Protein AF-A0A1H3V3F1-F1 (afdb_monomer_lite)

pLDDT: mean 76.87, std 18.42, range [27.59, 97.44]

Sequence (281 aa):
MFVVPLAVHKDWLLYWNYLLWEGMNLLKKNNKLILISLVIIGAVIGGVMFMNRGDFADRNRDTIEENVRNYVERYKLNPDQVEIEHITEPRRYPTGEEEFMVNIKYHGYPYFSYTLTGDPNNLLMLEPKERIIGKIFEELYLEARYEEFKPTIDYLNELGIEDPLRPNGEMKMEYFQTSVGLSSEINDELKEAFKSGDDWEQLKQYIEDNIEKISELDTSISIIGTKEDIDEEQAEEIRDKLMTILPKSNYHVQIGVRDLGTGVGKEGLYDYLMVEQGENR

Organism: NCBI:txid1503961

Foldseek 3Di:
DDDDDPPVVVVVVVVVVVVVVVVVVVCVPDVVVVVVVCVVVVVVVVVVVCPPDCALCNVCVVVLLVQQLVVCVLLVAHSVQKDWPDKAGWDADPVRAIWIKTWIWGQDPPTDIDIFIAGSVNSHTPDDPLPVLQRNLFSLLCVLCLVLCVVVVVVCVVVVWAFPGHDPPSDSDGQKTFRLCVPPVNSVVSVVQCVPVDDPVSSNVVCNVCVVVSQVSAAEMEGATEDEDAAPVNQVVSLVVCLVRHDAHKYFYHTYDADPVPRDGPHHHGDIDGRDDPPPD

Secondary structure (DSSP, 8-state):
-----THHHHHHHHHHHHHHHHHHHHHTT-HHHHHHHHHHHHHHHHHHHHTTS--HHHHHHHHHHHHHHHHHHTTT--GGGEEEEEEPPPEE-TTS-EEEEEEEEE-SSSPEEEEEEE-TTT--B---HHHHHHHHHHHHHHHHTHHHHHHHHHHHHHTT-B-SSS-TTT-SS-SEE--GGGSHHHHHHHHHHTTS---HHHHHHHHHHTHHHHHTT---EEEEEB-S---HHHHHHHHHHHHHHSPSEEEEEEEEEEPTTT--EEEEEEEEEEEPPP---

Structure (mmCIF, N/CA/C/O backbone):
data_AF-A0A1H3V3F1-F1
#
_entry.id   AF-A0A1H3V3F1-F1
#
loop_
_atom_site.group_PDB
_atom_site.id
_atom_site.type_symbol
_atom_site.label_atom_id
_atom_site.label_alt_id
_atom_site.label_comp_id
_atom_site.label_asym_id
_atom_site.label_entity_id
_atom_site.label_seq_id
_atom_site.pdbx_PDB_ins_code
_atom_site.Cartn_x
_atom_site.Cartn_y
_atom_site.Cartn_z
_atom_site.occupancy
_atom_site.B_iso_or_equiv
_atom_site.auth_seq_id
_atom_site.auth_comp_id
_atom_site.auth_asym_id
_atom_site.auth_atom_id
_atom_site.pdbx_PDB_model_num
ATOM 1 N N . MET A 1 1 ? -0.923 1.106 -51.760 1.00 32.41 1 MET A N 1
ATOM 2 C CA . MET A 1 1 ? -2.173 0.391 -51.428 1.00 32.41 1 MET A CA 1
ATOM 3 C C . MET A 1 1 ? -2.026 -1.030 -51.958 1.00 32.41 1 MET A C 1
ATOM 5 O O . MET A 1 1 ? -2.187 -1.242 -53.151 1.00 32.41 1 MET A O 1
ATOM 9 N N . PHE A 1 2 ? -1.571 -1.962 -51.118 1.00 27.59 2 PHE A N 1
ATOM 10 C CA . PHE A 1 2 ? -1.407 -3.366 -51.504 1.00 27.59 2 PHE A CA 1
ATOM 11 C C . PHE A 1 2 ? -2.716 -4.099 -51.215 1.00 27.59 2 PHE A C 1
ATOM 13 O O . PHE A 1 2 ? -3.093 -4.273 -50.061 1.00 27.59 2 PHE A O 1
ATOM 20 N N . VAL A 1 3 ? -3.430 -4.471 -52.276 1.00 34.31 3 VAL A N 1
ATOM 21 C CA . VAL A 1 3 ? -4.619 -5.322 -52.202 1.00 34.31 3 VAL A CA 1
ATOM 22 C C . VAL A 1 3 ? -4.128 -6.764 -52.256 1.00 34.31 3 VAL A C 1
ATOM 24 O O . VAL A 1 3 ? -3.725 -7.244 -53.313 1.00 34.31 3 VAL A O 1
ATOM 27 N N . VAL A 1 4 ? -4.106 -7.444 -51.111 1.00 33.94 4 VAL A N 1
ATOM 28 C CA . VAL A 1 4 ? -3.876 -8.894 -51.067 1.00 33.94 4 VAL A CA 1
ATOM 29 C C . VAL A 1 4 ? -5.171 -9.579 -51.532 1.00 33.94 4 VAL A C 1
ATOM 31 O O . VAL A 1 4 ? -6.248 -9.217 -51.053 1.00 33.94 4 VAL A O 1
ATOM 34 N N . PRO A 1 5 ? -5.128 -10.518 -52.494 1.00 35.75 5 PRO A N 1
ATOM 35 C CA . PRO A 1 5 ? -6.336 -11.060 -53.100 1.00 35.75 5 PRO A CA 1
ATOM 36 C C . PRO A 1 5 ? -7.080 -11.999 -52.139 1.00 35.75 5 PRO A C 1
ATOM 38 O O . PRO A 1 5 ? -6.502 -12.938 -51.593 1.00 35.75 5 PRO A O 1
ATOM 41 N N . LEU A 1 6 ? -8.399 -11.792 -52.016 1.00 38.44 6 LEU A N 1
ATOM 42 C CA . LEU A 1 6 ? -9.369 -12.590 -51.238 1.00 38.44 6 LEU A CA 1
ATOM 43 C C . LEU A 1 6 ? -9.326 -14.115 -51.486 1.00 38.44 6 LEU A C 1
ATOM 45 O O . LEU A 1 6 ? -9.930 -14.873 -50.729 1.00 38.44 6 LEU A O 1
ATOM 49 N N . ALA A 1 7 ? -8.642 -14.579 -52.533 1.00 39.66 7 ALA A N 1
ATOM 50 C CA . ALA A 1 7 ? -8.526 -15.994 -52.870 1.00 39.66 7 ALA A CA 1
ATOM 51 C C . ALA A 1 7 ? -7.676 -16.787 -51.858 1.00 39.66 7 ALA A C 1
ATOM 53 O O . ALA A 1 7 ? -8.017 -17.925 -51.556 1.00 39.66 7 ALA A O 1
ATOM 54 N N . VAL A 1 8 ? -6.648 -16.175 -51.253 1.00 42.56 8 VAL A N 1
ATOM 55 C CA . VAL A 1 8 ? -5.757 -16.861 -50.290 1.00 42.56 8 VAL A CA 1
ATOM 56 C C . VAL A 1 8 ? -6.487 -17.207 -48.979 1.00 42.56 8 VAL A C 1
ATOM 58 O O . VAL A 1 8 ? -6.159 -18.186 -48.313 1.00 42.56 8 VAL A O 1
ATOM 61 N N . HIS A 1 9 ? -7.542 -16.460 -48.630 1.00 44.47 9 HIS A N 1
ATOM 62 C CA . HIS A 1 9 ? -8.315 -16.687 -47.404 1.00 44.47 9 HIS A CA 1
ATOM 63 C C . HIS A 1 9 ? -9.284 -17.877 -47.472 1.00 44.47 9 HIS A C 1
ATOM 65 O O . HIS A 1 9 ? -9.573 -18.477 -46.435 1.00 44.47 9 HIS A O 1
ATOM 71 N N . LYS A 1 10 ? -9.793 -18.239 -48.660 1.00 44.44 10 LYS A N 1
ATOM 72 C CA . LYS A 1 10 ? -10.750 -19.353 -48.796 1.00 44.44 10 LYS A CA 1
ATOM 73 C C . LYS A 1 10 ? -10.079 -20.715 -48.646 1.00 44.44 10 LYS A C 1
ATOM 75 O O . LYS A 1 10 ? -10.621 -21.574 -47.952 1.00 44.44 10 LYS A O 1
ATOM 80 N N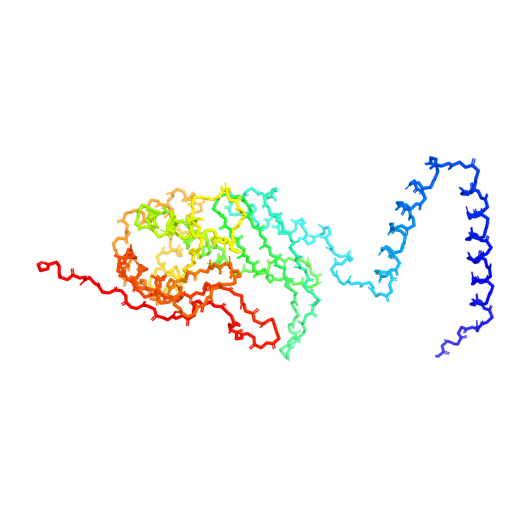 . ASP A 1 11 ? -8.896 -20.882 -49.227 1.00 49.38 11 ASP A N 1
ATOM 81 C CA . ASP A 1 11 ? -8.159 -22.148 -49.162 1.00 49.38 11 ASP A CA 1
ATOM 82 C C . ASP A 1 11 ? -7.610 -22.408 -47.750 1.00 49.38 11 ASP A C 1
ATOM 84 O O . ASP A 1 11 ? -7.602 -23.546 -47.284 1.00 49.38 11 ASP A O 1
ATOM 88 N N . TRP A 1 12 ? -7.269 -21.346 -47.012 1.00 49.56 12 TRP A N 1
ATOM 89 C CA . TRP A 1 12 ? -6.853 -21.428 -45.610 1.00 49.56 12 TRP A CA 1
ATOM 90 C C . TRP A 1 12 ? -7.973 -21.937 -44.691 1.00 49.56 12 TRP A C 1
ATOM 92 O O . TRP A 1 12 ? -7.760 -22.839 -43.884 1.00 49.56 12 TRP A O 1
ATOM 102 N N . LEU A 1 13 ? -9.193 -21.408 -44.830 1.00 48.06 13 LEU A N 1
ATOM 103 C CA . LEU A 1 13 ? -10.346 -21.849 -44.031 1.00 48.06 13 LEU A CA 1
ATOM 104 C C . LEU A 1 13 ? -10.774 -23.287 -44.363 1.00 48.06 13 LEU A C 1
ATOM 106 O O . LEU A 1 13 ? -11.187 -24.030 -43.473 1.00 48.06 13 LEU A O 1
ATOM 110 N N . LEU A 1 14 ? -10.644 -23.701 -45.626 1.00 53.94 14 LEU A N 1
ATOM 111 C CA . LEU A 1 14 ? -10.876 -25.086 -46.045 1.00 53.94 14 LEU A CA 1
ATOM 112 C C . LEU A 1 14 ? -9.831 -26.045 -45.457 1.00 53.94 14 LEU A C 1
ATOM 114 O O . LEU A 1 14 ? -10.199 -27.121 -44.987 1.00 53.94 14 LEU A O 1
ATOM 118 N N . TYR A 1 15 ? -8.562 -25.635 -45.411 1.00 53.47 15 TYR A N 1
ATOM 119 C CA . TYR A 1 15 ? -7.481 -26.411 -44.802 1.00 53.47 15 TYR A CA 1
ATOM 120 C C . TYR A 1 15 ? -7.673 -26.595 -43.287 1.00 53.47 15 TYR A C 1
ATOM 122 O O . TYR A 1 15 ? -7.546 -27.706 -42.772 1.00 53.47 15 TYR A O 1
ATOM 130 N N . TRP A 1 16 ? -8.077 -25.540 -42.573 1.00 49.38 16 TRP A N 1
ATOM 131 C CA . TRP A 1 16 ? -8.374 -25.625 -41.139 1.00 49.38 16 TRP A CA 1
ATOM 132 C C . TRP A 1 16 ? -9.611 -26.472 -40.830 1.00 49.38 16 TRP A C 1
ATOM 134 O O . TRP A 1 16 ? -9.591 -27.253 -39.880 1.00 49.38 16 TRP A O 1
ATOM 144 N N . ASN A 1 17 ? -10.657 -26.392 -41.656 1.00 56.09 17 ASN A N 1
ATOM 145 C CA . ASN A 1 17 ? -11.830 -27.258 -41.508 1.00 56.09 17 ASN A CA 1
ATOM 146 C C . ASN A 1 17 ? -11.502 -28.735 -41.773 1.00 56.09 17 ASN A C 1
ATOM 148 O O . ASN A 1 17 ? -12.031 -29.606 -41.083 1.00 56.09 17 ASN A O 1
ATOM 152 N N . TYR A 1 18 ? -10.608 -29.027 -42.724 1.00 62.09 18 TYR A N 1
ATOM 153 C CA . TYR A 1 18 ? -10.118 -30.385 -42.969 1.00 62.09 18 TYR A CA 1
ATOM 154 C C . TYR A 1 18 ? -9.323 -30.930 -41.772 1.00 62.09 18 TYR A C 1
ATOM 156 O O . TYR A 1 18 ? -9.606 -32.032 -41.302 1.00 62.09 18 TYR A O 1
ATOM 164 N N . LEU A 1 19 ? -8.392 -30.139 -41.225 1.00 54.56 19 LEU A N 1
ATOM 165 C CA . LEU A 1 19 ? -7.602 -30.515 -40.046 1.00 54.56 19 LEU A CA 1
ATOM 166 C C . LEU A 1 19 ? -8.470 -30.724 -38.799 1.00 54.56 19 LEU A C 1
ATOM 168 O O . LEU A 1 19 ? -8.253 -31.677 -38.050 1.00 54.56 19 LEU A O 1
ATOM 172 N N . LEU A 1 20 ? -9.483 -29.878 -38.593 1.00 56.91 20 LEU A N 1
ATOM 173 C CA . LEU A 1 20 ? -10.453 -30.046 -37.508 1.00 56.91 20 LEU A CA 1
ATOM 174 C C . LEU A 1 20 ? -11.275 -31.326 -37.685 1.00 56.91 20 LEU A C 1
ATOM 176 O O . LEU A 1 20 ? -11.492 -32.056 -36.718 1.00 56.91 20 LEU A O 1
ATOM 180 N N . TRP A 1 21 ? -11.691 -31.642 -38.913 1.00 61.69 21 TRP A N 1
ATOM 181 C CA . TRP A 1 21 ? -12.461 -32.851 -39.200 1.00 61.69 21 TRP A CA 1
ATOM 182 C C . TRP A 1 21 ? -11.636 -34.139 -39.037 1.00 61.69 21 TRP A C 1
ATOM 184 O O . TRP A 1 21 ? -12.112 -35.095 -38.416 1.00 61.69 21 TRP A O 1
ATOM 194 N N . GLU A 1 22 ? -10.387 -34.172 -39.514 1.00 56.88 22 GLU A N 1
ATOM 195 C CA . GLU A 1 22 ? -9.472 -35.295 -39.258 1.00 56.88 22 GLU A CA 1
ATOM 196 C C . GLU A 1 22 ? -9.141 -35.435 -37.767 1.00 56.88 22 GLU A C 1
ATOM 198 O O . GLU A 1 22 ? -9.177 -36.549 -37.233 1.00 56.88 22 GLU A O 1
ATOM 203 N N . GLY A 1 23 ? -8.914 -34.316 -37.071 1.00 54.28 23 GLY A N 1
ATOM 204 C CA . GLY A 1 23 ? -8.725 -34.283 -35.622 1.00 54.28 23 GLY A CA 1
ATOM 205 C C . GLY A 1 23 ? -9.915 -34.894 -34.880 1.00 54.28 23 GLY A C 1
ATOM 206 O O . GLY A 1 23 ? -9.738 -35.774 -34.039 1.00 54.28 23 GLY A O 1
ATOM 207 N N . MET A 1 24 ? -11.145 -34.531 -35.253 1.00 54.81 24 MET A N 1
ATOM 208 C CA . MET A 1 24 ? -12.373 -35.093 -34.674 1.00 54.81 24 MET A CA 1
ATOM 209 C C . MET A 1 24 ? -12.561 -36.592 -34.958 1.00 54.81 24 MET A C 1
ATOM 211 O O . MET A 1 24 ? -13.073 -37.321 -34.103 1.00 54.81 24 MET A O 1
ATOM 215 N N . ASN A 1 25 ? -12.131 -37.084 -36.123 1.00 54.66 25 ASN A N 1
ATOM 216 C CA . ASN A 1 25 ? -12.182 -38.514 -36.445 1.00 54.66 25 ASN A CA 1
ATOM 217 C C . ASN A 1 25 ? -11.125 -39.335 -35.689 1.00 54.66 25 ASN A C 1
ATOM 219 O O . ASN A 1 25 ? -11.407 -40.471 -35.298 1.00 54.66 25 ASN A O 1
ATOM 223 N N . LEU A 1 26 ? -9.946 -38.764 -35.425 1.00 53.06 26 LEU A N 1
ATOM 224 C CA . LEU A 1 26 ? -8.925 -39.368 -34.561 1.00 53.06 26 LEU A CA 1
ATOM 225 C C . LEU A 1 26 ? -9.364 -39.383 -33.085 1.00 53.06 26 LEU A C 1
ATOM 227 O O . LEU A 1 26 ? -9.152 -40.379 -32.388 1.00 53.06 26 LEU A O 1
ATOM 231 N N . LEU A 1 27 ? -10.065 -38.335 -32.637 1.00 51.22 27 LEU A N 1
ATOM 232 C CA . LEU A 1 27 ? -10.596 -38.189 -31.274 1.00 51.22 27 LEU A CA 1
ATOM 233 C C . LEU A 1 27 ? -11.652 -39.244 -30.902 1.00 51.22 27 LEU A C 1
ATOM 235 O O . LEU A 1 27 ? -11.755 -39.616 -29.735 1.00 51.22 27 LEU A O 1
ATOM 239 N N . LYS A 1 28 ? -12.390 -39.804 -31.871 1.00 53.94 28 LYS A N 1
ATOM 240 C CA . LYS A 1 28 ? -13.382 -40.868 -31.614 1.00 53.94 28 LYS A CA 1
ATOM 241 C C . LYS A 1 28 ? -12.781 -42.233 -31.257 1.00 53.94 28 LYS A C 1
ATOM 243 O O . LYS A 1 28 ? -13.515 -43.094 -30.780 1.00 53.94 28 LYS A O 1
ATOM 248 N N . LYS A 1 29 ? -11.486 -42.471 -31.504 1.00 55.50 29 LYS A N 1
ATOM 249 C CA . LYS A 1 29 ? -10.871 -43.805 -31.347 1.00 55.50 29 LYS A CA 1
ATOM 250 C C . LYS A 1 29 ? -10.033 -43.996 -30.083 1.00 55.50 29 LYS A C 1
ATOM 252 O O . LYS A 1 29 ? -9.706 -45.139 -29.792 1.00 55.50 29 LYS A O 1
ATOM 257 N N . ASN A 1 30 ? -9.701 -42.946 -29.324 1.00 54.62 30 ASN A N 1
ATOM 258 C CA . ASN A 1 30 ? -8.857 -43.071 -28.128 1.00 54.62 30 ASN A CA 1
ATOM 259 C C . ASN A 1 30 ? -9.136 -41.973 -27.085 1.00 54.62 30 ASN A C 1
ATOM 261 O O . ASN A 1 30 ? -8.670 -40.844 -27.219 1.00 54.62 30 ASN A O 1
ATOM 265 N N . ASN A 1 31 ? -9.797 -42.332 -25.978 1.00 53.59 31 ASN A N 1
ATOM 266 C CA . ASN A 1 31 ? -10.173 -41.392 -24.909 1.00 53.59 31 ASN A CA 1
ATOM 267 C C . ASN A 1 31 ? -8.983 -40.680 -24.228 1.00 53.59 31 ASN A C 1
ATOM 269 O O . ASN A 1 31 ? -9.155 -39.585 -23.703 1.00 53.59 31 ASN A O 1
ATOM 273 N N . LYS A 1 32 ? -7.763 -41.242 -24.264 1.00 49.56 32 LYS A N 1
ATOM 274 C CA . LYS A 1 32 ? -6.553 -40.585 -23.721 1.00 49.56 32 LYS A CA 1
ATOM 275 C C . LYS A 1 32 ? -6.021 -39.435 -24.590 1.00 49.56 32 LYS A C 1
ATOM 277 O O . LYS A 1 32 ? -5.359 -38.549 -24.063 1.00 49.56 32 LYS A O 1
ATOM 282 N N . LEU A 1 33 ? -6.324 -39.417 -25.892 1.00 50.38 33 LEU A N 1
ATOM 283 C CA . LEU A 1 33 ? -5.908 -38.340 -26.803 1.00 50.38 33 LEU A CA 1
ATOM 284 C C . LEU A 1 33 ? -6.799 -37.094 -26.683 1.00 50.38 33 LEU A C 1
ATOM 286 O O . LEU A 1 33 ? -6.353 -36.000 -27.019 1.00 50.38 33 LEU A O 1
ATOM 290 N N . ILE A 1 34 ? -8.018 -37.237 -26.152 1.00 50.56 34 ILE A N 1
ATOM 291 C CA . ILE A 1 34 ? -8.979 -36.138 -25.968 1.00 50.56 34 ILE A CA 1
ATOM 292 C C . ILE A 1 34 ? -8.451 -35.099 -24.970 1.00 50.56 34 ILE A C 1
ATOM 294 O O . ILE A 1 34 ? -8.535 -33.904 -25.240 1.00 50.56 34 ILE A O 1
ATOM 298 N N . LEU A 1 35 ? -7.838 -35.541 -23.866 1.00 47.94 35 LEU A N 1
ATOM 299 C CA . LEU A 1 35 ? -7.305 -34.639 -22.840 1.00 47.94 35 LEU A CA 1
ATOM 300 C C . LEU A 1 35 ? -6.110 -33.824 -23.363 1.00 47.94 35 LEU A C 1
ATOM 302 O O . LEU A 1 35 ? -6.053 -32.615 -23.179 1.00 47.94 35 LEU A O 1
ATOM 306 N N . ILE A 1 36 ? -5.191 -34.474 -24.084 1.00 48.78 36 ILE A N 1
ATOM 307 C CA . ILE A 1 36 ? -4.000 -33.820 -24.651 1.00 48.78 36 ILE A CA 1
ATOM 308 C C . ILE A 1 36 ? -4.398 -32.855 -25.778 1.00 48.78 36 ILE A C 1
ATOM 310 O O . ILE A 1 36 ? -3.860 -31.757 -25.875 1.00 48.78 36 ILE A O 1
ATOM 314 N N . SER A 1 37 ? -5.392 -33.220 -26.592 1.00 48.91 37 SER A N 1
ATOM 315 C CA . SER A 1 37 ? -5.875 -32.364 -27.682 1.00 48.91 37 SER A CA 1
ATOM 316 C C . SER A 1 37 ? -6.641 -31.143 -27.168 1.00 48.91 37 SER A C 1
ATOM 318 O O . SER A 1 37 ? -6.500 -30.074 -27.745 1.00 48.91 37 SER A O 1
ATOM 320 N N . LEU A 1 38 ? -7.404 -31.259 -26.074 1.00 49.03 38 LEU A N 1
ATOM 321 C CA . LEU A 1 38 ? -8.071 -30.116 -25.433 1.00 49.03 38 LEU A CA 1
ATOM 322 C C . LEU A 1 38 ? -7.075 -29.147 -24.787 1.00 49.03 38 LEU A C 1
ATOM 324 O O . LEU A 1 38 ? -7.279 -27.942 -24.874 1.00 49.03 38 LEU A O 1
ATOM 328 N N . VAL A 1 39 ? -5.977 -29.649 -24.213 1.00 51.59 39 VAL A N 1
ATOM 329 C CA . VAL A 1 39 ? -4.889 -28.805 -23.688 1.00 51.59 39 VAL A CA 1
ATOM 330 C C . VAL A 1 39 ? -4.176 -28.063 -24.824 1.00 51.59 39 VAL A C 1
ATOM 332 O O . VAL A 1 39 ? -3.933 -26.865 -24.713 1.00 51.59 39 VAL A O 1
ATOM 335 N N . ILE A 1 40 ? -3.906 -28.730 -25.952 1.00 50.88 40 ILE A N 1
ATOM 336 C CA . ILE A 1 40 ? -3.256 -28.099 -27.113 1.00 50.88 40 ILE A CA 1
ATOM 337 C C . ILE A 1 40 ? -4.203 -27.113 -27.813 1.00 50.88 40 ILE A C 1
ATOM 339 O O . ILE A 1 40 ? -3.789 -26.011 -28.149 1.00 50.88 40 ILE A O 1
ATOM 343 N N . ILE A 1 41 ? -5.481 -27.454 -27.995 1.00 48.47 41 ILE A N 1
ATOM 344 C CA . ILE A 1 41 ? -6.481 -26.545 -28.577 1.00 48.47 41 ILE A CA 1
ATOM 345 C C . ILE A 1 41 ? -6.759 -25.369 -27.630 1.00 48.47 41 ILE A C 1
ATOM 347 O O . ILE A 1 41 ? -6.915 -24.254 -28.107 1.00 48.47 41 ILE A O 1
ATOM 351 N N . GLY A 1 42 ? -6.744 -25.572 -26.309 1.00 45.06 42 GLY A N 1
ATOM 352 C CA . GLY A 1 42 ? -6.810 -24.494 -25.318 1.00 45.06 42 GLY A CA 1
ATOM 353 C C . GLY A 1 42 ? -5.600 -23.557 -25.383 1.00 45.06 42 GLY A C 1
ATOM 354 O O . GLY A 1 42 ? -5.776 -22.344 -25.387 1.00 45.06 42 GLY A O 1
ATOM 355 N N . ALA A 1 43 ? -4.389 -24.099 -25.542 1.00 49.00 43 ALA A N 1
ATOM 356 C CA . ALA A 1 43 ? -3.168 -23.312 -25.729 1.00 49.00 43 ALA A CA 1
ATOM 357 C C . ALA A 1 43 ? -3.138 -22.572 -27.080 1.00 49.00 43 ALA A C 1
ATOM 359 O O . ALA A 1 43 ? -2.638 -21.454 -27.162 1.00 49.00 43 ALA A O 1
ATOM 360 N N . VAL A 1 44 ? -3.710 -23.155 -28.138 1.00 48.38 44 VAL A N 1
ATOM 361 C CA . VAL A 1 44 ? -3.769 -22.538 -29.472 1.00 48.38 44 VAL A CA 1
ATOM 362 C C . VAL A 1 44 ? -4.908 -21.517 -29.574 1.00 48.38 44 VAL A C 1
ATOM 364 O O . VAL A 1 44 ? -4.705 -20.461 -30.152 1.00 48.38 44 VAL A O 1
ATOM 367 N N . ILE A 1 45 ? -6.085 -21.754 -28.988 1.00 44.69 45 ILE A N 1
ATOM 368 C CA . ILE A 1 45 ? -7.181 -20.765 -28.958 1.00 44.69 45 ILE A CA 1
ATOM 369 C C . ILE A 1 45 ? -6.856 -19.628 -27.978 1.00 44.69 45 ILE A C 1
ATOM 371 O O . ILE A 1 45 ? -7.118 -18.469 -28.300 1.00 44.69 45 ILE A O 1
ATOM 375 N N . GLY A 1 46 ? -6.209 -19.936 -26.848 1.00 40.53 46 GLY A N 1
ATOM 376 C CA . GLY A 1 46 ? -5.607 -18.941 -25.961 1.00 40.53 46 GLY A CA 1
ATOM 377 C C . GLY A 1 46 ? -4.524 -18.131 -26.674 1.00 40.53 46 GLY A C 1
ATOM 378 O O . GLY A 1 46 ? -4.574 -16.912 -26.655 1.00 40.53 46 GLY A O 1
ATOM 379 N N . GLY A 1 47 ? -3.613 -18.775 -27.408 1.00 38.16 47 GLY A N 1
ATOM 380 C CA . GLY A 1 47 ? -2.553 -18.086 -28.154 1.00 38.16 47 GLY A CA 1
ATOM 381 C C . GLY A 1 47 ? -3.035 -17.269 -29.361 1.00 38.16 47 GLY A C 1
ATOM 382 O O . GLY A 1 47 ? -2.469 -16.224 -29.662 1.00 38.16 47 GLY A O 1
ATOM 383 N N . VAL A 1 48 ? -4.100 -17.684 -30.055 1.00 40.88 48 VAL A N 1
ATOM 384 C CA . VAL A 1 48 ? -4.544 -17.027 -31.301 1.00 40.88 48 VAL A CA 1
ATOM 385 C C . VAL A 1 48 ? -5.413 -15.783 -31.049 1.00 40.88 48 VAL A C 1
ATOM 387 O O . VAL A 1 48 ? -5.436 -14.900 -31.907 1.00 40.88 48 VAL A O 1
ATOM 390 N N . MET A 1 49 ? -6.048 -15.625 -29.876 1.00 40.59 49 MET A N 1
ATOM 391 C CA . MET A 1 49 ? -6.659 -14.331 -29.510 1.00 40.59 49 MET A CA 1
ATOM 392 C C . MET A 1 49 ? -5.625 -13.254 -29.128 1.00 40.59 49 MET A C 1
ATOM 394 O O . MET A 1 49 ? -5.917 -12.074 -29.303 1.00 40.59 49 MET A O 1
ATOM 398 N N . PHE A 1 50 ? -4.409 -13.636 -28.720 1.00 43.75 50 PHE A N 1
ATOM 399 C CA . PHE A 1 50 ? -3.291 -12.709 -28.465 1.00 43.75 50 PHE A CA 1
ATOM 400 C C . PHE A 1 50 ? -2.464 -12.374 -29.725 1.00 43.75 50 PHE A C 1
ATOM 402 O O . PHE A 1 50 ? -1.706 -11.412 -29.748 1.00 43.75 50 PHE A O 1
ATOM 409 N N . MET A 1 51 ? -2.624 -13.111 -30.828 1.00 39.50 51 MET A N 1
ATOM 410 C CA . MET A 1 51 ? -1.722 -13.011 -31.987 1.00 39.50 51 MET A CA 1
ATOM 411 C C . MET A 1 51 ? -2.061 -11.940 -33.042 1.00 39.50 51 MET A C 1
ATOM 413 O O . MET A 1 51 ? -1.473 -11.973 -34.121 1.00 39.50 51 MET A O 1
ATOM 417 N N . ASN A 1 52 ? -2.959 -10.975 -32.791 1.00 38.09 52 ASN A N 1
ATOM 418 C CA . ASN A 1 52 ? -3.346 -10.005 -33.838 1.00 38.09 52 ASN A CA 1
ATOM 419 C C . ASN A 1 52 ? -3.200 -8.504 -33.535 1.00 38.09 52 ASN A C 1
ATOM 421 O O . ASN A 1 52 ? -3.630 -7.686 -34.351 1.00 38.09 52 ASN A O 1
ATOM 425 N N . ARG A 1 53 ? -2.494 -8.130 -32.462 1.00 43.19 53 ARG A N 1
ATOM 426 C CA . ARG A 1 53 ? -1.749 -6.862 -32.327 1.00 43.19 53 ARG A CA 1
ATOM 427 C C . ARG A 1 53 ? -0.585 -7.152 -31.387 1.00 43.19 53 ARG A C 1
ATOM 429 O O . ARG A 1 53 ? -0.837 -7.500 -30.249 1.00 43.19 53 ARG A O 1
ATOM 436 N N . GLY A 1 54 ? 0.658 -7.098 -31.864 1.00 51.34 54 GLY A N 1
ATOM 437 C CA . GLY A 1 54 ? 1.812 -7.340 -30.997 1.00 51.34 54 GLY A CA 1
ATOM 438 C C . GLY A 1 54 ? 1.918 -6.227 -29.961 1.00 51.34 54 GLY A C 1
ATOM 439 O O . GLY A 1 54 ? 2.462 -5.166 -30.282 1.00 51.34 54 GLY A O 1
ATOM 440 N N . ASP A 1 55 ? 1.377 -6.462 -28.769 1.00 76.56 55 ASP A N 1
ATOM 441 C CA . ASP A 1 55 ? 1.448 -5.550 -27.630 1.00 76.56 55 ASP A CA 1
ATOM 442 C C . ASP A 1 55 ? 2.919 -5.188 -27.385 1.00 76.56 55 ASP A C 1
ATOM 444 O O . ASP A 1 55 ? 3.832 -6.007 -27.562 1.00 76.56 55 ASP A O 1
ATOM 448 N N . PHE A 1 56 ? 3.184 -3.922 -27.075 1.00 83.62 56 PHE A N 1
ATOM 449 C CA . PHE A 1 56 ? 4.496 -3.480 -26.611 1.00 83.62 56 PHE A CA 1
ATOM 450 C C . PHE A 1 56 ? 4.931 -4.312 -25.400 1.00 83.62 56 PHE A C 1
ATOM 452 O O . PHE A 1 56 ? 6.098 -4.701 -25.332 1.00 83.62 56 PHE A O 1
ATOM 459 N N . ALA A 1 57 ? 3.988 -4.641 -24.512 1.00 85.31 57 ALA A N 1
ATOM 460 C CA . ALA A 1 57 ? 4.207 -5.512 -23.364 1.00 85.31 57 ALA A CA 1
ATOM 461 C C . ALA A 1 57 ? 4.757 -6.886 -23.780 1.00 85.31 57 ALA A C 1
ATOM 463 O O . ALA A 1 57 ? 5.851 -7.252 -23.363 1.00 85.31 57 ALA A O 1
ATOM 464 N N . ASP A 1 58 ? 4.066 -7.608 -24.667 1.00 84.25 58 ASP A N 1
ATOM 465 C CA . ASP A 1 58 ? 4.456 -8.965 -25.076 1.00 84.25 58 ASP A CA 1
ATOM 466 C C . ASP A 1 58 ? 5.821 -9.012 -25.771 1.00 84.25 58 ASP A C 1
ATOM 468 O O . ASP A 1 58 ? 6.590 -9.955 -25.595 1.00 84.25 58 ASP A O 1
ATOM 472 N N . ARG A 1 59 ? 6.148 -7.987 -26.567 1.00 86.50 59 ARG A N 1
ATOM 473 C CA . ARG A 1 59 ? 7.416 -7.935 -27.313 1.00 86.50 59 ARG A CA 1
ATOM 474 C C . ARG A 1 59 ? 8.627 -7.619 -26.445 1.00 86.50 59 ARG A C 1
ATOM 476 O O . ARG A 1 59 ? 9.735 -7.981 -26.828 1.00 86.50 59 ARG A O 1
ATOM 483 N N . ASN A 1 60 ? 8.422 -6.918 -25.335 1.00 88.62 60 ASN A N 1
ATOM 484 C CA . ASN A 1 60 ? 9.499 -6.404 -24.491 1.00 88.62 60 ASN A CA 1
ATOM 485 C C . ASN A 1 60 ? 9.508 -7.029 -23.088 1.00 88.62 60 ASN A C 1
ATOM 487 O O . ASN A 1 60 ? 10.328 -6.630 -22.263 1.00 88.62 60 ASN A O 1
ATOM 491 N N . ARG A 1 61 ? 8.616 -7.993 -22.817 1.00 87.94 61 ARG A N 1
ATOM 492 C CA . ARG A 1 61 ? 8.364 -8.550 -21.484 1.00 87.94 61 ARG A CA 1
ATOM 493 C C . ARG A 1 61 ? 9.634 -9.008 -20.779 1.00 87.94 61 ARG A C 1
ATOM 495 O O . ARG A 1 61 ? 9.910 -8.506 -19.698 1.00 87.94 61 ARG A O 1
ATOM 502 N N . ASP A 1 62 ? 10.426 -9.870 -21.411 1.00 88.75 62 ASP A N 1
ATOM 503 C CA . ASP A 1 62 ? 11.639 -10.435 -20.803 1.00 88.75 62 ASP A CA 1
ATOM 504 C C . ASP A 1 62 ? 12.637 -9.340 -20.387 1.00 88.75 62 ASP A C 1
ATOM 506 O O . ASP A 1 62 ? 13.195 -9.365 -19.291 1.00 88.75 62 ASP A O 1
ATOM 510 N N . THR A 1 63 ? 12.831 -8.328 -21.240 1.00 90.44 63 THR A N 1
ATOM 511 C CA . THR A 1 63 ? 13.738 -7.208 -20.951 1.00 90.44 63 THR A CA 1
ATOM 512 C C . THR A 1 63 ? 13.186 -6.290 -19.863 1.00 90.44 63 THR A C 1
ATOM 514 O O . THR A 1 63 ? 13.942 -5.809 -19.020 1.00 90.44 63 THR A O 1
ATOM 517 N N . ILE A 1 64 ? 11.872 -6.049 -19.854 1.00 91.25 64 ILE A N 1
ATOM 518 C CA . ILE A 1 64 ? 11.214 -5.272 -18.799 1.00 91.25 64 ILE A CA 1
ATOM 519 C C . ILE A 1 64 ? 11.321 -6.016 -17.460 1.00 91.25 64 ILE A C 1
ATOM 521 O O . ILE A 1 64 ? 11.686 -5.398 -16.464 1.00 91.25 64 ILE A O 1
ATOM 525 N N . GLU A 1 65 ? 11.086 -7.329 -17.432 1.00 91.94 65 GLU A N 1
ATOM 526 C CA . GLU A 1 65 ? 11.229 -8.174 -16.238 1.00 91.94 65 GLU A CA 1
ATOM 527 C C . GLU A 1 65 ? 12.653 -8.126 -15.668 1.00 91.94 65 GLU A C 1
ATOM 529 O O . GLU A 1 65 ? 12.829 -7.901 -14.468 1.00 91.94 65 GLU A O 1
ATOM 534 N N . GLU A 1 66 ? 13.680 -8.252 -16.513 1.00 90.19 66 GLU A N 1
ATOM 535 C CA . GLU A 1 66 ? 15.079 -8.121 -16.089 1.00 90.19 66 GLU A CA 1
ATOM 536 C C . GLU A 1 66 ? 15.386 -6.717 -15.539 1.00 90.19 66 GLU A C 1
ATOM 538 O O . GLU A 1 66 ? 16.022 -6.575 -14.493 1.00 90.19 66 GLU A O 1
ATOM 543 N N . ASN A 1 67 ? 14.888 -5.660 -16.186 1.00 91.00 67 ASN A N 1
ATOM 544 C CA . ASN A 1 67 ? 15.092 -4.286 -15.724 1.00 91.00 67 ASN A CA 1
ATOM 545 C C . ASN A 1 67 ? 14.368 -3.981 -14.406 1.00 91.00 67 ASN A C 1
ATOM 547 O O . ASN A 1 67 ? 14.912 -3.247 -13.578 1.00 91.00 67 ASN A O 1
ATOM 551 N N . VAL A 1 68 ? 13.185 -4.556 -14.178 1.00 91.94 68 VAL A N 1
ATOM 552 C CA . VAL A 1 68 ? 12.465 -4.466 -12.899 1.00 91.94 68 VAL A CA 1
ATOM 553 C C . VAL A 1 68 ? 13.227 -5.205 -11.800 1.00 91.94 68 VAL A C 1
ATOM 555 O O . VAL A 1 68 ? 13.441 -4.639 -10.729 1.00 91.94 68 VAL A O 1
ATOM 558 N N . ARG A 1 69 ? 13.722 -6.419 -12.068 1.00 91.06 69 ARG A N 1
ATOM 559 C CA . ARG A 1 69 ? 14.571 -7.175 -11.130 1.00 91.06 69 ARG A CA 1
ATOM 560 C C . ARG A 1 69 ? 15.824 -6.387 -10.746 1.00 91.06 69 ARG A C 1
ATOM 562 O O . ARG A 1 69 ? 16.088 -6.194 -9.561 1.00 91.06 69 ARG A O 1
ATOM 569 N N . ASN A 1 70 ? 16.528 -5.838 -11.736 1.00 87.25 70 ASN A N 1
ATOM 570 C CA . ASN A 1 70 ? 17.695 -4.980 -11.522 1.00 87.25 70 ASN A CA 1
ATOM 571 C C . ASN A 1 70 ? 17.349 -3.705 -10.738 1.00 87.25 70 ASN A C 1
ATOM 573 O O . ASN A 1 70 ? 18.167 -3.215 -9.961 1.00 87.25 70 ASN A O 1
ATOM 577 N N . TYR A 1 71 ? 16.163 -3.128 -10.952 1.00 89.06 71 TYR A N 1
ATOM 578 C CA . TYR A 1 71 ? 15.693 -1.976 -10.186 1.00 89.06 71 TYR A CA 1
ATOM 579 C C . TYR A 1 71 ? 15.485 -2.342 -8.711 1.00 89.06 71 TYR A C 1
ATOM 581 O O . TYR A 1 71 ? 16.005 -1.641 -7.849 1.00 89.06 71 TYR A O 1
ATOM 589 N N . VAL A 1 72 ? 14.800 -3.454 -8.425 1.00 88.62 72 VAL A N 1
ATOM 590 C CA . VAL A 1 72 ? 14.540 -3.962 -7.065 1.00 88.62 72 VAL A CA 1
ATOM 591 C C . VAL A 1 72 ? 15.847 -4.298 -6.333 1.00 88.62 72 VAL A C 1
ATOM 593 O O . VAL A 1 72 ? 16.049 -3.868 -5.196 1.00 88.62 72 VAL A O 1
ATOM 596 N N . GLU A 1 73 ? 16.785 -4.976 -6.998 1.00 86.94 73 GLU A N 1
ATOM 597 C CA . GLU A 1 73 ? 18.071 -5.382 -6.410 1.00 86.94 73 GLU A CA 1
ATOM 598 C C . GLU A 1 73 ? 18.934 -4.187 -5.956 1.00 86.94 73 GLU A C 1
ATOM 600 O O . GLU A 1 73 ? 19.644 -4.269 -4.948 1.00 86.94 73 GLU A O 1
ATOM 605 N N . ARG A 1 74 ? 18.842 -3.029 -6.633 1.00 84.56 74 ARG A N 1
ATOM 606 C CA . ARG A 1 74 ? 19.545 -1.794 -6.213 1.00 84.56 74 ARG A CA 1
ATOM 607 C C . ARG A 1 74 ? 19.169 -1.353 -4.801 1.00 84.56 74 ARG A C 1
ATOM 609 O O . ARG A 1 74 ? 19.974 -0.694 -4.145 1.00 84.56 74 ARG A O 1
ATOM 616 N N . TYR A 1 75 ? 17.984 -1.739 -4.341 1.00 80.00 75 TYR A N 1
ATOM 617 C CA . TYR A 1 75 ? 17.486 -1.474 -3.000 1.00 80.00 75 TYR A CA 1
ATOM 618 C C . TYR A 1 75 ? 17.722 -2.648 -2.042 1.00 80.00 75 TYR A C 1
ATOM 620 O O . TYR A 1 75 ? 17.128 -2.692 -0.982 1.00 80.00 75 TYR A O 1
ATOM 628 N N . LYS A 1 76 ? 18.594 -3.614 -2.363 1.00 82.56 76 LYS A N 1
ATOM 629 C CA . LYS A 1 76 ? 18.886 -4.776 -1.493 1.00 82.56 76 LYS A CA 1
ATOM 630 C C . LYS A 1 76 ? 17.666 -5.658 -1.196 1.00 82.56 76 LYS A C 1
ATOM 632 O O . LYS A 1 76 ? 17.674 -6.420 -0.236 1.00 82.56 76 LYS A O 1
ATOM 637 N N . LEU A 1 77 ? 16.629 -5.552 -2.018 1.00 84.94 77 LEU A N 1
ATOM 638 C CA . LEU A 1 77 ? 15.467 -6.428 -1.994 1.00 84.94 77 LEU A CA 1
ATOM 639 C C . LEU A 1 77 ? 15.733 -7.658 -2.866 1.00 84.94 77 LEU A C 1
ATOM 641 O O . LEU A 1 77 ? 16.531 -7.593 -3.803 1.00 84.94 77 LEU A O 1
ATOM 645 N N . ASN A 1 78 ? 15.069 -8.775 -2.571 1.00 87.75 78 ASN A N 1
ATOM 646 C CA . ASN A 1 78 ? 15.250 -10.009 -3.326 1.00 87.75 78 ASN A CA 1
ATOM 647 C C . ASN A 1 78 ? 14.509 -9.928 -4.677 1.00 87.75 78 ASN A C 1
ATOM 649 O O . ASN A 1 78 ? 13.278 -9.984 -4.693 1.00 87.75 78 ASN A O 1
ATOM 653 N N . PRO A 1 79 ? 15.207 -9.862 -5.825 1.00 89.75 79 PRO A N 1
ATOM 654 C CA . PRO A 1 79 ? 14.559 -9.713 -7.126 1.00 89.75 79 PRO A CA 1
ATOM 655 C C . PRO A 1 79 ? 13.675 -10.905 -7.520 1.00 89.75 79 PRO A C 1
ATOM 657 O O . PRO A 1 79 ? 12.855 -10.766 -8.419 1.00 89.75 79 PRO A O 1
ATOM 660 N N . ASP A 1 80 ? 13.793 -12.067 -6.873 1.00 90.62 80 ASP A N 1
ATOM 661 C CA . ASP A 1 80 ? 12.914 -13.212 -7.143 1.00 90.62 80 ASP A CA 1
ATOM 662 C C . ASP A 1 80 ? 11.517 -13.070 -6.523 1.00 90.62 80 ASP A C 1
ATOM 664 O O . ASP A 1 80 ? 10.624 -13.850 -6.848 1.00 90.62 80 ASP A O 1
ATOM 668 N N . GLN A 1 81 ? 11.314 -12.081 -5.649 1.00 90.62 81 GLN A N 1
ATOM 669 C CA . GLN A 1 81 ? 10.035 -11.832 -4.979 1.00 90.62 81 GLN A CA 1
ATOM 670 C C . GLN A 1 81 ? 9.207 -10.727 -5.645 1.00 90.62 81 GLN A C 1
ATOM 672 O O . GLN A 1 81 ? 8.167 -10.348 -5.111 1.00 90.62 81 GLN A O 1
ATOM 677 N N . VAL A 1 82 ? 9.647 -10.202 -6.795 1.00 91.94 82 VAL A N 1
ATOM 678 C CA . VAL A 1 82 ? 8.872 -9.230 -7.574 1.00 91.94 82 VAL A CA 1
ATOM 679 C C . VAL A 1 82 ? 8.028 -9.928 -8.640 1.00 91.94 82 VAL A C 1
ATOM 681 O O . VAL A 1 82 ? 8.521 -10.736 -9.426 1.00 91.94 82 VAL A O 1
ATOM 684 N N . GLU A 1 83 ? 6.752 -9.574 -8.687 1.00 90.94 83 GLU A N 1
ATOM 685 C CA . GLU A 1 83 ? 5.787 -9.964 -9.707 1.00 90.94 83 GLU A CA 1
ATOM 686 C C . GLU A 1 83 ? 5.376 -8.730 -10.518 1.00 90.94 83 GLU A C 1
ATOM 688 O O . GLU A 1 83 ? 5.110 -7.669 -9.953 1.00 90.94 83 GLU A O 1
ATOM 693 N N . ILE A 1 84 ? 5.305 -8.868 -11.845 1.00 88.81 84 ILE A N 1
ATOM 694 C CA . ILE A 1 84 ? 4.727 -7.851 -12.730 1.00 88.81 84 ILE A CA 1
ATOM 695 C C . ILE A 1 84 ? 3.275 -8.225 -13.020 1.00 88.81 84 ILE A C 1
ATOM 697 O O . ILE A 1 84 ? 3.014 -9.198 -13.729 1.00 88.81 84 ILE A O 1
ATOM 701 N N . GLU A 1 85 ? 2.338 -7.418 -12.529 1.00 87.69 85 GLU A N 1
ATOM 702 C CA . GLU A 1 85 ? 0.906 -7.625 -12.765 1.00 87.69 85 GLU A CA 1
ATOM 703 C C . GLU A 1 85 ? 0.482 -7.127 -14.146 1.00 87.69 85 GLU A C 1
ATOM 705 O O . GLU A 1 85 ? -0.302 -7.765 -14.849 1.00 87.69 85 GLU A O 1
ATOM 710 N N . HIS A 1 86 ? 0.986 -5.956 -14.538 1.00 88.06 86 HIS A N 1
ATOM 711 C CA . HIS A 1 86 ? 0.575 -5.299 -15.769 1.00 88.06 86 HIS A CA 1
ATOM 712 C C . HIS A 1 86 ? 1.670 -4.387 -16.319 1.00 88.06 86 HIS A C 1
ATOM 714 O O . HIS A 1 86 ? 2.340 -3.682 -15.567 1.00 88.06 86 HIS A O 1
ATOM 720 N N . ILE A 1 87 ? 1.807 -4.370 -17.645 1.00 89.44 87 ILE A N 1
ATOM 721 C CA . ILE A 1 87 ? 2.664 -3.448 -18.392 1.00 89.44 87 ILE A CA 1
ATOM 722 C C . ILE A 1 87 ? 1.743 -2.658 -19.317 1.00 89.44 87 ILE A C 1
ATOM 724 O O . ILE A 1 87 ? 1.014 -3.256 -20.109 1.00 89.44 87 ILE A O 1
ATOM 728 N N . THR A 1 88 ? 1.758 -1.332 -19.218 1.00 88.75 88 THR A N 1
ATOM 729 C CA . THR A 1 88 ? 0.938 -0.489 -20.089 1.00 88.75 88 THR A CA 1
ATOM 730 C C . THR A 1 88 ? 1.625 -0.251 -21.427 1.00 88.75 88 THR A C 1
ATOM 732 O O . THR A 1 88 ? 2.851 -0.276 -21.543 1.00 88.75 88 THR A O 1
ATOM 735 N N . GLU A 1 89 ? 0.831 0.081 -22.441 1.00 88.88 89 GLU A N 1
ATOM 736 C CA . GLU A 1 89 ? 1.367 0.636 -23.680 1.00 88.88 89 GLU A CA 1
ATOM 737 C C . GLU A 1 89 ? 2.041 2.000 -23.424 1.00 88.88 89 GLU A C 1
ATOM 739 O O . GLU A 1 89 ? 1.609 2.741 -22.528 1.00 88.88 89 GLU A O 1
ATOM 744 N N . PRO A 1 90 ? 3.067 2.367 -24.215 1.00 91.88 90 PRO A N 1
ATOM 745 C CA . PRO A 1 90 ? 3.697 3.672 -24.123 1.00 91.88 90 PRO A CA 1
ATOM 746 C C . PRO A 1 90 ? 2.703 4.803 -24.379 1.00 91.88 90 PRO A C 1
ATOM 748 O O . PRO A 1 90 ? 1.945 4.804 -25.355 1.00 91.88 90 PRO A O 1
ATOM 751 N N . ARG A 1 91 ? 2.741 5.814 -23.517 1.00 90.44 91 ARG A N 1
ATOM 752 C CA . ARG A 1 91 ? 1.948 7.029 -23.622 1.00 90.44 91 ARG A CA 1
ATOM 753 C C . ARG A 1 91 ? 2.854 8.199 -23.961 1.00 90.44 91 ARG A C 1
ATOM 755 O O . ARG A 1 91 ? 3.810 8.485 -23.251 1.00 90.44 91 ARG A O 1
ATOM 762 N N . ARG A 1 92 ? 2.490 8.924 -25.017 1.00 90.38 92 ARG A N 1
ATOM 763 C CA . ARG A 1 92 ? 3.150 10.172 -25.401 1.00 90.38 92 ARG A CA 1
ATOM 764 C C . ARG A 1 92 ? 2.483 11.381 -24.763 1.00 90.38 92 ARG A C 1
ATOM 766 O O . ARG A 1 92 ? 1.281 11.600 -24.942 1.00 90.38 92 ARG A O 1
ATOM 773 N N . TYR A 1 93 ? 3.275 12.198 -24.084 1.00 87.31 93 TYR A N 1
ATOM 774 C CA . TYR A 1 93 ? 2.850 13.475 -23.531 1.00 87.31 93 TYR A CA 1
ATOM 775 C C . TYR A 1 93 ? 2.891 14.601 -24.570 1.00 87.31 93 TYR A C 1
ATOM 777 O O . TYR A 1 93 ? 3.652 14.539 -25.540 1.00 87.31 93 TYR A O 1
ATOM 785 N N . PRO A 1 94 ? 2.125 15.690 -24.359 1.00 86.06 94 PRO A N 1
ATOM 786 C CA . PRO A 1 94 ? 2.210 16.891 -25.192 1.00 86.06 94 PRO A CA 1
ATOM 787 C C . PRO A 1 94 ? 3.613 17.521 -25.241 1.00 86.06 94 PRO A C 1
ATOM 789 O O . PRO A 1 94 ? 3.935 18.198 -26.213 1.00 86.06 94 PRO A O 1
ATOM 792 N N . THR A 1 95 ? 4.444 17.284 -24.219 1.00 86.50 95 THR A N 1
ATOM 793 C CA . THR A 1 95 ? 5.857 17.702 -24.148 1.00 86.50 95 THR A CA 1
ATOM 794 C C . THR A 1 95 ? 6.755 16.939 -25.126 1.00 86.50 95 THR A C 1
ATOM 796 O O . THR A 1 95 ? 7.862 17.385 -25.417 1.00 86.50 95 THR A O 1
ATOM 799 N N . GLY A 1 96 ? 6.272 15.823 -25.681 1.00 85.25 96 GLY A N 1
ATOM 800 C CA . GLY A 1 96 ? 7.022 14.938 -26.567 1.00 85.25 96 GLY A CA 1
ATOM 801 C C . GLY A 1 96 ? 7.718 13.782 -25.851 1.00 85.25 96 GLY A C 1
ATOM 802 O O . GLY A 1 96 ? 8.217 12.898 -26.540 1.00 85.25 96 GLY A O 1
ATOM 803 N N . GLU A 1 97 ? 7.717 13.770 -24.517 1.00 87.12 97 GLU A N 1
ATOM 804 C CA . GLU A 1 97 ? 8.181 12.644 -23.703 1.00 87.12 97 GLU A CA 1
ATOM 805 C C . GLU A 1 97 ? 7.238 11.447 -23.872 1.00 87.12 97 GLU A C 1
ATOM 807 O O . GLU A 1 97 ? 6.024 11.612 -24.026 1.00 87.12 97 GLU A O 1
ATOM 812 N N . GLU A 1 98 ? 7.800 10.243 -23.862 1.00 90.62 98 GLU A N 1
ATOM 813 C CA . GLU A 1 98 ? 7.050 8.991 -23.907 1.00 90.62 98 GLU A CA 1
ATOM 814 C C . GLU A 1 98 ? 7.449 8.142 -22.704 1.00 90.62 98 GLU A C 1
ATOM 816 O O . GLU A 1 98 ? 8.633 8.031 -22.394 1.00 90.62 98 GLU A O 1
ATOM 821 N N . GLU A 1 99 ? 6.468 7.542 -22.038 1.00 93.06 99 GLU A N 1
ATOM 822 C CA . GLU A 1 99 ? 6.700 6.633 -20.915 1.00 93.06 99 GLU A CA 1
ATOM 823 C C . GLU A 1 99 ? 5.748 5.442 -20.982 1.00 93.06 99 GLU A C 1
ATOM 825 O O . GLU A 1 99 ? 4.655 5.540 -21.540 1.00 93.06 99 GLU A O 1
ATOM 830 N N . PHE A 1 100 ? 6.143 4.323 -20.391 1.00 92.81 100 PHE A N 1
ATOM 831 C CA . PHE A 1 100 ? 5.242 3.215 -20.087 1.00 92.81 100 PHE A CA 1
ATOM 832 C C . PHE A 1 100 ? 5.238 2.957 -18.581 1.00 92.81 100 PHE A C 1
ATOM 834 O O . PHE A 1 100 ? 6.157 3.364 -17.871 1.00 92.81 100 PHE A O 1
ATOM 841 N N . MET A 1 101 ? 4.197 2.293 -18.090 1.00 93.38 101 MET A N 1
ATOM 842 C CA . MET A 1 101 ? 4.045 1.971 -16.676 1.00 93.38 101 MET A CA 1
ATOM 843 C C . MET A 1 101 ? 4.110 0.463 -16.462 1.00 93.38 101 MET A C 1
ATOM 845 O O . MET A 1 101 ? 3.604 -0.314 -17.273 1.00 93.38 101 MET A O 1
ATOM 849 N N . VAL A 1 102 ? 4.712 0.057 -15.349 1.00 92.50 102 VAL A N 1
ATOM 850 C CA . VAL A 1 102 ? 4.788 -1.334 -14.905 1.00 92.50 102 VAL A CA 1
ATOM 851 C C . VAL A 1 102 ? 4.236 -1.418 -13.492 1.00 92.50 102 VAL A C 1
ATOM 853 O O . VAL A 1 102 ? 4.829 -0.878 -12.561 1.00 92.50 102 VAL A O 1
ATOM 856 N N . ASN A 1 103 ? 3.103 -2.092 -13.324 1.00 91.06 103 ASN A N 1
ATOM 857 C CA . ASN A 1 103 ? 2.544 -2.378 -12.008 1.00 91.06 103 ASN A CA 1
ATOM 858 C C . ASN A 1 103 ? 3.234 -3.613 -11.442 1.00 91.06 103 ASN A C 1
ATOM 860 O O . ASN A 1 103 ? 3.190 -4.684 -12.054 1.00 91.06 103 ASN A O 1
ATOM 864 N N . ILE A 1 104 ? 3.870 -3.446 -10.288 1.00 92.06 104 ILE A N 1
ATOM 865 C CA . ILE A 1 104 ? 4.597 -4.498 -9.593 1.00 92.06 104 ILE A CA 1
ATOM 866 C C . ILE A 1 104 ? 3.976 -4.793 -8.230 1.00 92.06 104 ILE A C 1
ATOM 868 O O . ILE A 1 104 ? 3.439 -3.905 -7.560 1.00 92.06 104 ILE A O 1
ATOM 872 N N . LYS A 1 105 ? 4.123 -6.042 -7.801 1.00 90.81 105 LYS A N 1
ATOM 873 C CA . LYS A 1 105 ? 3.950 -6.484 -6.418 1.00 90.81 105 LYS A CA 1
ATOM 874 C C . LYS A 1 105 ? 5.249 -7.103 -5.939 1.00 90.81 105 LYS A C 1
ATOM 876 O O . LYS A 1 105 ? 5.832 -7.930 -6.632 1.00 90.81 105 LYS A O 1
ATOM 881 N N . TYR A 1 106 ? 5.718 -6.690 -4.774 1.00 91.38 106 TYR A N 1
ATOM 882 C CA . TYR A 1 106 ? 6.855 -7.297 -4.106 1.00 91.38 106 TYR A CA 1
ATOM 883 C C . TYR A 1 106 ? 6.348 -8.103 -2.914 1.00 91.38 106 TYR A C 1
ATOM 885 O O . TYR A 1 106 ? 5.853 -7.537 -1.944 1.00 91.38 106 TYR A O 1
ATOM 893 N N . HIS A 1 107 ? 6.476 -9.425 -3.006 1.00 88.88 107 HIS A N 1
ATOM 894 C CA . HIS A 1 107 ? 5.993 -10.399 -2.017 1.00 88.88 107 HIS A CA 1
ATOM 895 C C . HIS A 1 107 ? 7.006 -10.688 -0.902 1.00 88.88 107 HIS A C 1
ATOM 897 O O . HIS A 1 107 ? 6.780 -11.542 -0.050 1.00 88.88 107 HIS A O 1
ATOM 903 N N . GLY A 1 108 ? 8.166 -10.031 -0.934 1.00 86.38 108 GLY A N 1
ATOM 904 C CA . GLY A 1 108 ? 9.163 -10.134 0.124 1.00 86.38 108 GLY A CA 1
ATOM 905 C C . GLY A 1 108 ? 8.863 -9.218 1.300 1.00 86.38 108 GLY A C 1
ATOM 906 O O . GLY A 1 108 ? 7.852 -8.527 1.331 1.00 86.38 108 GLY A O 1
ATOM 907 N N . TYR A 1 109 ? 9.788 -9.188 2.256 1.00 85.12 109 TYR A N 1
ATOM 908 C CA . TYR A 1 109 ? 9.737 -8.245 3.367 1.00 85.12 109 TYR A CA 1
ATOM 909 C C . TYR A 1 109 ? 10.539 -6.972 3.041 1.00 85.12 109 TYR A C 1
ATOM 911 O O . TYR A 1 109 ? 11.709 -7.100 2.654 1.00 85.12 109 TYR A O 1
ATOM 919 N N . PRO A 1 110 ? 9.968 -5.767 3.221 1.00 86.38 110 PRO A N 1
ATOM 920 C CA . PRO A 1 110 ? 8.547 -5.496 3.478 1.00 86.38 110 PRO A CA 1
ATOM 921 C C . PRO A 1 110 ? 7.699 -5.644 2.206 1.00 86.38 110 PRO A C 1
ATOM 923 O O . PRO A 1 110 ? 8.205 -5.397 1.110 1.00 86.38 110 PRO A O 1
ATOM 926 N N . TYR A 1 111 ? 6.419 -6.005 2.345 1.00 88.44 111 TYR A N 1
ATOM 927 C CA . TYR A 1 111 ? 5.505 -6.112 1.204 1.00 88.44 111 TYR A CA 1
ATOM 928 C C . TYR A 1 111 ? 5.144 -4.733 0.653 1.00 88.44 111 TYR A C 1
ATOM 930 O O . TYR A 1 111 ? 4.882 -3.798 1.406 1.00 88.44 111 TYR A O 1
ATOM 938 N N . PHE A 1 112 ? 5.060 -4.604 -0.672 1.00 88.50 112 PHE A N 1
ATOM 939 C CA . PHE A 1 112 ? 4.466 -3.422 -1.294 1.00 88.50 112 PHE A CA 1
ATOM 940 C C . PHE A 1 112 ? 3.968 -3.705 -2.711 1.00 88.50 112 PHE A C 1
ATOM 942 O O . PHE A 1 112 ? 4.497 -4.548 -3.434 1.00 88.50 112 PHE A O 1
ATOM 949 N N . SER A 1 113 ? 2.984 -2.920 -3.146 1.00 88.69 113 SER A N 1
ATOM 950 C CA . SER A 1 113 ? 2.600 -2.801 -4.552 1.00 88.69 113 SER A CA 1
ATOM 951 C C . SER A 1 113 ? 2.880 -1.387 -5.038 1.00 88.69 113 SER A C 1
ATOM 953 O O . SER A 1 113 ? 2.698 -0.411 -4.299 1.00 88.69 113 SER A O 1
ATOM 955 N N . TYR A 1 114 ? 3.380 -1.266 -6.265 1.00 88.31 114 TYR A N 1
ATOM 956 C CA . TYR A 1 114 ? 3.825 0.015 -6.788 1.00 88.31 114 TYR A CA 1
ATOM 957 C C . TYR A 1 114 ? 3.825 0.065 -8.318 1.00 88.31 114 TYR A C 1
ATOM 959 O O . TYR A 1 114 ? 3.960 -0.958 -8.982 1.00 88.31 114 TYR A O 1
ATOM 967 N N . THR A 1 115 ? 3.707 1.266 -8.883 1.00 91.56 115 THR A N 1
ATOM 968 C CA . THR A 1 115 ? 3.809 1.492 -10.329 1.00 91.56 115 THR A CA 1
ATOM 969 C C . THR A 1 115 ? 5.148 2.141 -10.647 1.00 91.56 115 THR A C 1
ATOM 971 O O . THR A 1 115 ? 5.437 3.238 -10.171 1.00 91.56 115 THR A O 1
ATOM 974 N N . LEU A 1 116 ? 5.948 1.471 -11.471 1.00 92.25 116 LEU A N 1
ATOM 975 C CA . LEU A 1 116 ? 7.204 1.984 -12.002 1.00 92.25 116 LEU A CA 1
ATOM 976 C C . LEU A 1 116 ? 6.974 2.661 -13.350 1.00 92.25 116 LEU A C 1
ATOM 978 O O . LEU A 1 116 ? 6.259 2.135 -14.203 1.00 92.25 116 LEU A O 1
ATOM 982 N N . THR A 1 117 ? 7.634 3.790 -13.560 1.00 93.19 117 THR A N 1
ATOM 983 C CA . THR A 1 117 ? 7.670 4.504 -14.836 1.00 93.19 117 THR A CA 1
ATOM 984 C C . THR A 1 117 ? 8.922 4.107 -15.610 1.00 93.19 117 THR A C 1
ATOM 986 O O . THR A 1 117 ? 10.021 4.106 -15.051 1.00 93.19 117 THR A O 1
ATOM 989 N N . GLY A 1 118 ? 8.784 3.784 -16.896 1.00 91.62 118 GLY A N 1
ATOM 990 C CA . GLY A 1 118 ? 9.889 3.385 -17.767 1.00 91.62 118 GLY A CA 1
ATOM 991 C C . GLY A 1 118 ? 9.948 4.149 -19.090 1.00 91.62 118 GLY A C 1
ATOM 992 O O . GLY A 1 118 ? 8.936 4.639 -19.587 1.00 91.62 118 GLY A O 1
ATOM 993 N N . ASP A 1 119 ? 11.142 4.222 -19.682 1.00 90.88 119 ASP A N 1
ATOM 994 C CA . ASP A 1 119 ? 11.371 4.817 -21.008 1.00 90.88 119 ASP A CA 1
ATOM 995 C C . ASP A 1 119 ? 11.175 3.764 -22.113 1.00 90.88 119 ASP A C 1
ATOM 997 O O . ASP A 1 119 ? 11.912 2.775 -22.152 1.00 90.88 119 ASP A O 1
ATOM 1001 N N . PRO A 1 120 ? 10.231 3.943 -23.051 1.00 91.06 120 PRO A N 1
ATOM 1002 C CA . PRO A 1 120 ? 9.931 2.945 -24.072 1.00 91.06 120 PRO A CA 1
ATOM 1003 C C . PRO A 1 120 ? 11.065 2.721 -25.085 1.00 91.06 120 PRO A C 1
ATOM 1005 O O . PRO A 1 120 ? 11.037 1.722 -25.803 1.00 91.06 120 PRO A O 1
ATOM 1008 N N . ASN A 1 121 ? 12.065 3.607 -25.160 1.00 87.31 121 ASN A N 1
ATOM 1009 C CA . ASN A 1 121 ? 13.181 3.481 -26.102 1.00 87.31 121 ASN A CA 1
ATOM 1010 C C . ASN A 1 121 ? 14.296 2.559 -25.597 1.00 87.31 121 ASN A C 1
ATOM 1012 O O . ASN A 1 121 ? 14.971 1.918 -26.401 1.00 87.31 121 ASN A O 1
ATOM 1016 N N . ASN A 1 122 ? 14.528 2.529 -24.283 1.00 88.75 122 ASN A N 1
ATOM 1017 C CA . ASN A 1 122 ? 15.601 1.743 -23.659 1.00 88.75 122 ASN A CA 1
ATOM 1018 C C . ASN A 1 122 ? 15.095 0.753 -22.597 1.00 88.75 122 ASN A C 1
ATOM 1020 O O . ASN A 1 122 ? 15.883 -0.042 -22.088 1.00 88.75 122 ASN A O 1
ATOM 1024 N N . LEU A 1 123 ? 13.793 0.780 -22.297 1.00 89.44 123 LEU A N 1
ATOM 1025 C CA . LEU A 1 123 ? 13.083 -0.081 -21.352 1.00 89.44 123 LEU A CA 1
ATOM 1026 C C . LEU A 1 123 ? 13.562 0.043 -19.897 1.00 89.44 123 LEU A C 1
ATOM 1028 O O . LEU A 1 123 ? 13.229 -0.804 -19.066 1.00 89.44 123 LEU A O 1
ATOM 1032 N N . LEU A 1 124 ? 14.346 1.076 -19.575 1.00 88.81 124 LEU A N 1
ATOM 1033 C CA . LEU A 1 124 ? 14.859 1.317 -18.232 1.00 88.81 124 LEU A CA 1
ATOM 1034 C C . LEU A 1 124 ? 13.794 1.974 -17.358 1.00 88.81 124 LEU A C 1
ATOM 1036 O O . LEU A 1 124 ? 13.042 2.834 -17.812 1.00 88.81 124 LEU A O 1
ATOM 1040 N N . MET A 1 125 ? 13.784 1.600 -16.079 1.00 90.12 125 MET A N 1
ATOM 1041 C CA . MET A 1 125 ? 12.942 2.232 -15.065 1.00 90.12 125 MET A CA 1
ATOM 1042 C C . MET A 1 125 ? 13.532 3.598 -14.686 1.00 90.12 125 MET A C 1
ATOM 1044 O O . MET A 1 125 ? 14.687 3.682 -14.258 1.00 90.12 125 MET A O 1
ATOM 1048 N N . LEU A 1 126 ? 12.738 4.656 -14.848 1.00 82.69 126 LEU A N 1
ATOM 1049 C CA . LEU A 1 126 ? 13.081 6.060 -14.579 1.00 82.69 126 LEU A CA 1
ATOM 1050 C C . LEU A 1 126 ? 12.583 6.553 -13.215 1.00 82.69 126 LEU A C 1
ATOM 1052 O O . LEU A 1 126 ? 12.631 7.743 -12.908 1.00 82.69 126 LEU A O 1
ATOM 1056 N N . GLU A 1 127 ? 12.074 5.639 -12.406 1.00 79.00 127 GLU A N 1
ATOM 1057 C CA . GLU A 1 127 ? 11.344 5.975 -11.202 1.00 79.00 127 GLU A CA 1
ATOM 1058 C C . GLU A 1 127 ? 12.236 6.646 -10.138 1.00 79.00 127 GLU A C 1
ATOM 1060 O O . GLU A 1 127 ? 13.294 6.094 -9.801 1.00 79.00 127 GLU A O 1
ATOM 1065 N N . PRO A 1 128 ? 11.821 7.799 -9.569 1.00 76.56 128 PRO A N 1
ATOM 10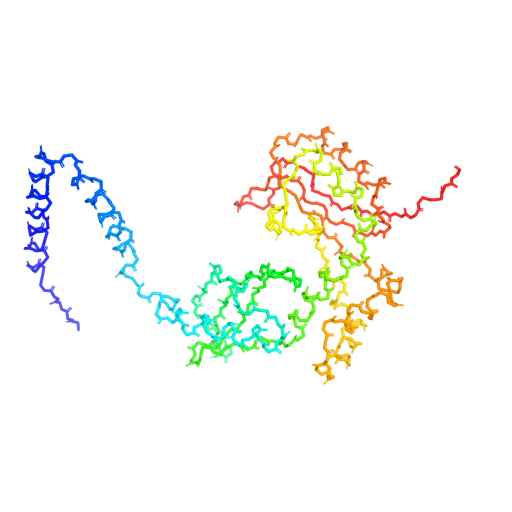66 C CA . PRO A 1 128 ? 12.570 8.468 -8.511 1.00 76.56 128 PRO A CA 1
ATOM 1067 C C . PRO A 1 128 ? 12.795 7.549 -7.308 1.00 76.56 128 PRO A C 1
ATOM 1069 O O . PRO A 1 128 ? 11.873 6.874 -6.837 1.00 76.56 128 PRO A O 1
ATOM 1072 N N . LYS A 1 129 ? 14.027 7.553 -6.787 1.00 75.69 129 LYS A N 1
ATOM 1073 C CA . LYS A 1 129 ? 14.462 6.716 -5.656 1.00 75.69 129 LYS A CA 1
ATOM 1074 C C . LYS A 1 129 ? 13.575 6.905 -4.423 1.00 75.69 129 LYS A C 1
ATOM 1076 O O . LYS A 1 129 ? 13.319 5.964 -3.679 1.00 75.69 129 LYS A O 1
ATOM 1081 N N . GLU A 1 130 ? 13.077 8.115 -4.231 1.00 75.31 130 GLU A N 1
ATOM 1082 C CA . GLU A 1 130 ? 12.291 8.526 -3.076 1.00 75.31 130 GLU A CA 1
ATOM 1083 C C . GLU A 1 130 ? 10.961 7.771 -2.976 1.00 75.31 130 GLU A C 1
ATOM 1085 O O . GLU A 1 130 ? 10.471 7.541 -1.874 1.00 75.31 130 GLU A O 1
ATOM 1090 N N . ARG A 1 131 ? 10.370 7.354 -4.103 1.00 80.19 131 ARG A N 1
ATOM 1091 C CA . ARG A 1 131 ? 9.017 6.782 -4.083 1.00 80.19 131 ARG A CA 1
ATOM 1092 C C . ARG A 1 131 ? 8.993 5.338 -3.592 1.00 80.19 131 ARG A C 1
ATOM 1094 O O . ARG A 1 131 ? 8.138 5.007 -2.776 1.00 80.19 131 ARG A O 1
ATOM 1101 N N . ILE A 1 132 ? 9.950 4.505 -4.007 1.00 82.81 132 ILE A N 1
ATOM 1102 C CA . ILE A 1 132 ? 10.079 3.141 -3.467 1.00 82.81 132 ILE A CA 1
ATOM 1103 C C . ILE A 1 132 ? 10.518 3.156 -1.999 1.00 82.81 132 ILE A C 1
ATOM 1105 O O . ILE A 1 132 ? 10.002 2.380 -1.202 1.00 82.81 132 ILE A O 1
ATOM 1109 N N . ILE A 1 133 ? 11.397 4.086 -1.611 1.00 81.75 133 ILE A N 1
ATOM 1110 C CA . ILE A 1 133 ? 11.776 4.270 -0.202 1.00 81.75 133 ILE A CA 1
ATOM 1111 C C . ILE A 1 133 ? 10.559 4.649 0.637 1.00 81.75 133 ILE A C 1
ATOM 1113 O O . ILE A 1 133 ? 10.366 4.078 1.705 1.00 81.75 133 ILE A O 1
ATOM 1117 N N . GLY A 1 134 ? 9.722 5.566 0.143 1.00 83.56 134 GLY A N 1
ATOM 1118 C CA . GLY A 1 134 ? 8.473 5.933 0.806 1.00 83.56 134 GLY A CA 1
ATOM 1119 C C . GLY A 1 134 ? 7.566 4.724 1.030 1.00 83.56 134 GLY A C 1
ATOM 1120 O O . GLY A 1 134 ? 7.095 4.527 2.143 1.00 83.56 134 GLY A O 1
ATOM 1121 N N . LYS A 1 135 ? 7.396 3.861 0.018 1.00 86.56 135 LYS A N 1
ATOM 1122 C CA . LYS A 1 135 ? 6.594 2.629 0.138 1.00 86.56 135 LYS A CA 1
ATOM 1123 C C . LYS A 1 135 ? 7.130 1.675 1.202 1.00 86.56 135 LYS A C 1
ATOM 1125 O O . LYS A 1 135 ? 6.365 1.129 1.986 1.00 86.56 135 LYS A O 1
ATOM 1130 N N . ILE A 1 136 ? 8.445 1.507 1.243 1.00 87.25 136 ILE A N 1
ATOM 1131 C CA . ILE A 1 136 ? 9.108 0.636 2.214 1.00 87.25 136 ILE A CA 1
ATOM 1132 C C . ILE A 1 136 ? 8.994 1.211 3.627 1.00 87.25 136 ILE A C 1
ATOM 1134 O O . ILE A 1 136 ? 8.685 0.480 4.562 1.00 87.25 136 ILE A O 1
ATOM 1138 N N . PHE A 1 137 ? 9.178 2.522 3.783 1.00 87.19 137 PHE A N 1
ATOM 1139 C CA . PHE A 1 137 ? 8.975 3.201 5.058 1.00 87.19 137 PHE A CA 1
ATOM 1140 C C . PHE A 1 137 ? 7.536 3.066 5.560 1.00 87.19 137 PHE A C 1
ATOM 1142 O O . PHE A 1 137 ? 7.343 2.764 6.731 1.00 87.19 137 PHE A O 1
ATOM 1149 N N . GLU A 1 138 ? 6.539 3.274 4.694 1.00 88.31 138 GLU A N 1
ATOM 1150 C CA . GLU A 1 138 ? 5.118 3.149 5.044 1.00 88.31 138 GLU A CA 1
ATOM 1151 C C . GLU A 1 138 ? 4.804 1.764 5.629 1.00 88.31 138 GLU A C 1
ATOM 1153 O O . GLU A 1 138 ? 4.150 1.682 6.668 1.00 88.31 138 GLU A O 1
ATOM 1158 N N . GLU A 1 139 ? 5.311 0.692 5.013 1.00 89.69 139 GLU A N 1
ATOM 1159 C CA . GLU A 1 139 ? 5.081 -0.672 5.500 1.00 89.69 139 GLU A CA 1
ATOM 1160 C C . GLU A 1 139 ? 5.814 -0.944 6.821 1.00 89.69 139 GLU A C 1
ATOM 1162 O O . GLU A 1 139 ? 5.202 -1.391 7.791 1.00 89.69 139 GLU A O 1
ATOM 1167 N N . LEU A 1 140 ? 7.104 -0.598 6.906 1.00 89.31 140 LEU A N 1
ATOM 1168 C CA . LEU A 1 140 ? 7.890 -0.773 8.134 1.00 89.31 140 LEU A CA 1
ATOM 1169 C C . LEU A 1 140 ? 7.311 0.023 9.311 1.00 89.31 140 LEU A C 1
ATOM 1171 O O . LEU A 1 140 ? 7.343 -0.437 10.451 1.00 89.31 140 LEU A O 1
ATOM 1175 N N . TYR A 1 141 ? 6.772 1.210 9.039 1.00 89.81 141 TYR A N 1
ATOM 1176 C CA . TYR A 1 141 ? 6.129 2.053 10.037 1.00 89.81 141 TYR A CA 1
ATOM 1177 C C . TYR A 1 141 ? 4.861 1.408 10.602 1.00 89.81 141 TYR A C 1
ATOM 1179 O O . TYR A 1 141 ? 4.678 1.365 11.821 1.00 89.81 141 TYR A O 1
ATOM 1187 N N . LEU A 1 142 ? 4.000 0.873 9.732 1.00 91.75 142 LEU A N 1
ATOM 1188 C CA . LEU A 1 142 ? 2.803 0.152 10.160 1.00 91.75 142 LEU A CA 1
ATOM 1189 C C . LEU A 1 142 ? 3.166 -1.089 10.985 1.00 91.75 142 LEU A C 1
ATOM 1191 O O . LEU A 1 142 ? 2.559 -1.341 12.025 1.00 91.75 142 LEU A O 1
ATOM 1195 N N . GLU A 1 143 ? 4.192 -1.827 10.565 1.00 91.44 143 GLU A N 1
ATOM 1196 C CA . GLU A 1 143 ? 4.667 -3.007 11.284 1.00 91.44 143 GLU A CA 1
ATOM 1197 C C . GLU A 1 143 ? 5.255 -2.705 12.664 1.00 91.44 143 GLU A C 1
ATOM 1199 O O . GLU A 1 143 ? 5.011 -3.461 13.614 1.00 91.44 143 GLU A O 1
ATOM 1204 N N . ALA A 1 144 ? 5.994 -1.600 12.804 1.00 91.06 144 ALA A N 1
ATOM 1205 C CA . ALA A 1 144 ? 6.520 -1.147 14.091 1.00 91.06 144 ALA A CA 1
ATOM 1206 C C . ALA A 1 144 ? 5.395 -0.875 15.107 1.00 91.06 144 ALA A C 1
ATOM 1208 O O . ALA A 1 144 ? 5.579 -1.060 16.309 1.00 91.06 144 ALA A O 1
ATOM 1209 N N . ARG A 1 145 ? 4.205 -0.513 14.616 1.00 92.25 145 ARG A N 1
ATOM 1210 C CA . ARG A 1 145 ? 2.998 -0.239 15.411 1.00 92.25 145 ARG A CA 1
ATOM 1211 C C . ARG A 1 145 ? 2.011 -1.397 15.447 1.00 92.25 145 ARG A C 1
ATOM 1213 O O . ARG A 1 145 ? 0.881 -1.230 15.900 1.00 92.25 145 ARG A O 1
ATOM 1220 N N . TYR A 1 146 ? 2.419 -2.583 15.001 1.00 93.81 146 TYR A N 1
ATOM 1221 C CA . TYR A 1 146 ? 1.528 -3.737 14.911 1.00 93.81 146 TYR A CA 1
ATOM 1222 C C . TYR A 1 146 ? 0.763 -4.013 16.212 1.00 93.81 146 TYR A C 1
ATOM 1224 O O . TYR A 1 146 ? -0.429 -4.280 16.158 1.00 93.81 146 TYR A O 1
ATOM 1232 N N . GLU A 1 147 ? 1.409 -3.921 17.379 1.00 95.00 147 GLU A N 1
ATOM 1233 C CA . GLU A 1 147 ? 0.739 -4.196 18.660 1.00 95.00 147 GLU A CA 1
ATOM 1234 C C . GLU A 1 147 ? -0.419 -3.221 18.947 1.00 95.00 147 GLU A C 1
ATOM 1236 O O . GLU A 1 147 ? -1.392 -3.607 19.593 1.00 95.00 147 GLU A O 1
ATOM 1241 N N . GLU A 1 148 ? -0.362 -1.987 18.433 1.00 93.88 148 GLU A N 1
ATOM 1242 C CA . GLU A 1 148 ? -1.461 -1.016 18.530 1.00 93.88 148 GLU A CA 1
ATOM 1243 C C . GLU A 1 148 ? -2.628 -1.381 17.602 1.00 93.88 148 GLU A C 1
ATOM 1245 O O . GLU A 1 148 ? -3.791 -1.190 17.952 1.00 93.88 148 GLU A O 1
ATOM 1250 N N . PHE A 1 149 ? -2.325 -1.914 16.417 1.00 95.19 149 PHE A N 1
ATOM 1251 C CA . PHE A 1 149 ? -3.322 -2.254 15.400 1.00 95.19 149 PHE A CA 1
ATOM 1252 C C . PHE A 1 149 ? -3.886 -3.667 15.546 1.00 95.19 149 PHE A C 1
ATOM 1254 O O . PHE A 1 149 ? -4.990 -3.939 15.068 1.00 95.19 149 PHE A O 1
ATOM 1261 N N . LYS A 1 150 ? -3.178 -4.554 16.251 1.00 96.06 150 LYS A N 1
ATOM 1262 C CA . LYS A 1 150 ? -3.542 -5.959 16.446 1.00 96.06 150 LYS A CA 1
ATOM 1263 C C . LYS A 1 150 ? -4.995 -6.154 16.908 1.00 96.06 150 LYS A C 1
ATOM 1265 O O . LYS A 1 150 ? -5.663 -6.991 16.310 1.00 96.06 150 LYS A O 1
ATOM 1270 N N . PRO A 1 151 ? -5.546 -5.395 17.881 1.00 97.25 151 PRO A N 1
ATOM 1271 C CA . PRO A 1 151 ? -6.947 -5.559 18.279 1.00 97.25 151 PRO A CA 1
ATOM 1272 C C . PRO A 1 151 ? -7.938 -5.312 17.136 1.00 97.25 151 PRO A C 1
ATOM 1274 O O . PRO A 1 151 ? -8.989 -5.947 17.083 1.00 97.25 151 PRO A O 1
ATOM 1277 N N . THR A 1 152 ? -7.605 -4.398 16.220 1.00 96.88 152 THR A N 1
ATOM 1278 C CA . THR A 1 152 ? -8.415 -4.132 15.026 1.00 96.88 152 THR A CA 1
ATOM 1279 C C . THR A 1 152 ? -8.282 -5.261 14.016 1.00 96.88 152 THR A C 1
ATOM 1281 O O . THR A 1 152 ? -9.295 -5.747 13.529 1.00 96.88 152 THR A O 1
ATOM 1284 N N . ILE A 1 153 ? -7.054 -5.714 13.749 1.00 96.06 153 ILE A N 1
ATOM 1285 C CA . ILE A 1 153 ? -6.780 -6.840 12.845 1.00 96.06 153 ILE A CA 1
ATOM 1286 C C . ILE A 1 153 ? -7.532 -8.093 13.311 1.00 96.06 153 ILE A C 1
ATOM 1288 O O . ILE A 1 153 ? -8.257 -8.700 12.529 1.00 96.06 153 ILE A O 1
ATOM 1292 N N . ASP A 1 154 ? -7.418 -8.443 14.596 1.00 96.25 154 ASP A N 1
ATOM 1293 C CA . ASP A 1 154 ? -8.109 -9.591 15.189 1.00 96.25 154 ASP A CA 1
ATOM 1294 C C . ASP A 1 154 ? -9.634 -9.469 15.010 1.00 96.25 154 ASP A C 1
ATOM 1296 O O . ASP A 1 154 ? -10.284 -10.417 14.577 1.00 96.25 154 ASP A O 1
ATOM 1300 N N . TYR A 1 155 ? -10.206 -8.291 15.289 1.00 97.44 155 TYR A N 1
ATOM 1301 C CA . TYR A 1 155 ? -11.645 -8.051 15.156 1.00 97.44 155 TYR A CA 1
ATOM 1302 C C . TYR A 1 155 ? -12.141 -8.188 13.709 1.00 97.44 155 TYR A C 1
ATOM 1304 O O . TYR A 1 155 ? -13.164 -8.827 13.464 1.00 97.44 155 TYR A O 1
ATOM 1312 N N . LEU A 1 156 ? -11.422 -7.619 12.737 1.00 95.50 156 LEU A N 1
ATOM 1313 C CA . LEU A 1 156 ? -11.791 -7.726 11.322 1.00 95.50 156 LEU A CA 1
ATOM 1314 C C . LEU A 1 156 ? -11.679 -9.178 10.824 1.00 95.50 156 LEU A C 1
ATOM 1316 O O . LEU A 1 156 ? -12.575 -9.658 10.126 1.00 95.50 156 LEU A O 1
ATOM 1320 N N . ASN A 1 157 ? -10.649 -9.903 11.270 1.00 94.62 157 ASN A N 1
ATOM 1321 C CA . ASN A 1 157 ? -10.476 -11.330 10.999 1.00 94.62 157 ASN A CA 1
ATOM 1322 C C . ASN A 1 157 ? -11.613 -12.184 11.587 1.00 94.62 157 ASN A C 1
ATOM 1324 O O . ASN A 1 157 ? -12.127 -13.078 10.915 1.00 94.62 157 ASN A O 1
ATOM 1328 N N . GLU A 1 158 ? -12.058 -11.906 12.817 1.00 95.56 158 GLU A N 1
ATOM 1329 C CA . GLU A 1 158 ? -13.197 -12.596 13.447 1.00 95.56 158 GLU A CA 1
ATOM 1330 C C . GLU A 1 158 ? -14.506 -12.404 12.672 1.00 95.56 158 GLU A C 1
ATOM 1332 O O . GLU A 1 158 ? -15.346 -13.307 12.622 1.00 95.56 158 GLU A O 1
ATOM 1337 N N . LEU A 1 159 ? -14.671 -11.247 12.028 1.00 94.75 159 LEU A N 1
ATOM 1338 C CA . LEU A 1 159 ? -15.799 -10.977 11.144 1.00 94.75 159 LEU A CA 1
ATOM 1339 C C . LEU A 1 159 ? -15.672 -11.667 9.780 1.00 94.75 159 LEU A C 1
ATOM 1341 O O . LEU A 1 159 ? -16.624 -11.604 9.002 1.00 94.75 159 LEU A O 1
ATOM 1345 N N . GLY A 1 160 ? -14.550 -12.317 9.471 1.00 93.44 160 GLY A N 1
ATOM 1346 C CA . GLY A 1 160 ? -14.298 -12.911 8.159 1.00 93.44 160 GLY A CA 1
ATOM 1347 C C . GLY A 1 160 ? -14.178 -11.865 7.051 1.00 93.44 160 GLY A C 1
ATOM 1348 O O . GLY A 1 160 ? -14.646 -12.103 5.941 1.00 93.44 160 GLY A O 1
ATOM 1349 N N . ILE A 1 161 ? -13.639 -10.686 7.368 1.00 92.19 161 ILE A N 1
ATOM 1350 C CA . ILE A 1 161 ? -13.261 -9.684 6.367 1.00 92.19 161 ILE A CA 1
ATOM 1351 C C . ILE A 1 161 ? -11.932 -10.119 5.747 1.00 92.19 161 ILE 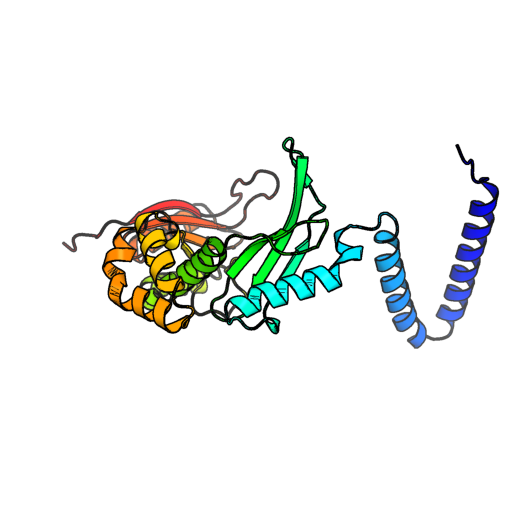A C 1
ATOM 1353 O O . ILE A 1 161 ? -11.061 -10.614 6.451 1.00 92.19 161 ILE A O 1
ATOM 1357 N N . GLU A 1 162 ? -11.781 -9.955 4.436 1.00 92.19 162 GLU A N 1
ATOM 1358 C CA . GLU A 1 162 ? -10.544 -10.285 3.721 1.00 92.19 162 GLU A CA 1
ATOM 1359 C C . GLU A 1 162 ? -9.700 -9.027 3.484 1.00 92.19 162 GLU A C 1
ATOM 1361 O O . GLU A 1 162 ? -10.253 -7.966 3.174 1.00 92.19 162 GLU A O 1
ATOM 1366 N N . ASP A 1 163 ? -8.372 -9.135 3.609 1.00 89.88 163 ASP A N 1
ATOM 1367 C CA . ASP A 1 163 ? -7.435 -8.056 3.274 1.00 89.88 163 ASP A CA 1
ATOM 1368 C C . ASP A 1 163 ? -7.151 -8.055 1.761 1.00 89.88 163 ASP A C 1
ATOM 1370 O O . ASP A 1 163 ? -6.475 -8.954 1.261 1.00 89.88 163 ASP A O 1
ATOM 1374 N N . PRO A 1 164 ? -7.616 -7.053 0.991 1.00 87.25 164 PRO A N 1
ATOM 1375 C CA . PRO A 1 164 ? -7.322 -6.983 -0.436 1.00 87.25 164 PRO A CA 1
ATOM 1376 C C . PRO A 1 164 ? -5.929 -6.407 -0.734 1.00 87.25 164 PRO A C 1
ATOM 1378 O O . PRO A 1 164 ? -5.529 -6.354 -1.899 1.00 87.25 164 PRO A O 1
ATOM 1381 N N . LEU A 1 165 ? -5.210 -5.903 0.275 1.00 85.75 165 LEU A N 1
ATOM 1382 C CA . LEU A 1 165 ? -3.936 -5.212 0.092 1.00 85.75 165 LEU A CA 1
ATOM 1383 C C . LEU A 1 165 ? -2.766 -6.183 -0.022 1.00 85.75 165 LEU A C 1
ATOM 1385 O O . LEU A 1 165 ? -1.835 -5.913 -0.785 1.00 85.75 165 LEU A O 1
ATOM 1389 N N . ARG A 1 166 ? -2.806 -7.291 0.725 1.00 84.75 166 ARG A N 1
ATOM 1390 C CA . ARG A 1 166 ? -1.691 -8.229 0.913 1.00 84.75 166 ARG A CA 1
ATOM 1391 C C . ARG A 1 166 ? -2.114 -9.675 0.623 1.00 84.75 166 ARG A C 1
ATOM 1393 O O . ARG A 1 166 ? -3.297 -9.989 0.695 1.00 84.75 166 ARG A O 1
ATOM 1400 N N . PRO A 1 167 ? -1.170 -10.575 0.291 1.00 77.56 167 PRO A N 1
ATOM 1401 C CA . PRO A 1 167 ? -1.450 -12.004 0.198 1.00 77.56 167 PRO A CA 1
ATOM 1402 C C . PRO A 1 167 ? -1.930 -12.572 1.543 1.00 77.56 167 PRO A C 1
ATOM 1404 O O . PRO A 1 167 ? -1.307 -12.344 2.582 1.00 77.56 167 PRO A O 1
ATOM 1407 N N . ASN A 1 168 ? -3.027 -13.331 1.512 1.00 72.38 168 ASN A N 1
ATOM 1408 C CA . ASN A 1 168 ? -3.689 -13.853 2.710 1.00 72.38 168 ASN A CA 1
ATOM 1409 C C . ASN A 1 168 ? -2.750 -14.686 3.598 1.00 72.38 168 ASN A C 1
ATOM 1411 O O . ASN A 1 168 ? -2.223 -15.711 3.164 1.00 72.38 168 AS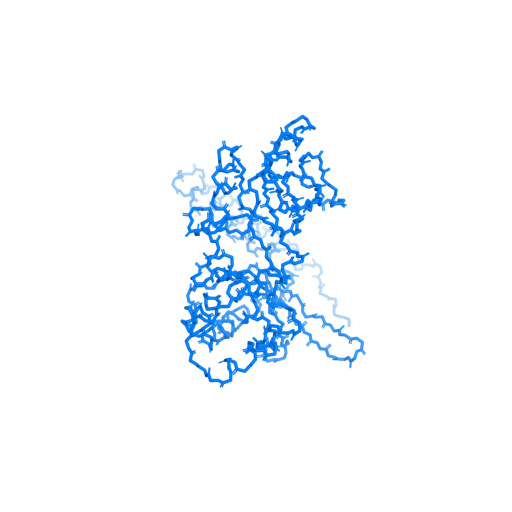N A O 1
ATOM 1415 N N . GLY A 1 169 ? -2.631 -14.294 4.870 1.00 64.88 169 GLY A N 1
ATOM 1416 C CA . GLY A 1 169 ? -1.971 -15.077 5.919 1.00 64.88 169 GLY A CA 1
ATOM 1417 C C . GLY A 1 169 ? -0.442 -15.142 5.844 1.00 64.88 169 GLY A C 1
ATOM 1418 O O . GLY A 1 169 ? 0.161 -15.910 6.594 1.00 64.88 169 GLY A O 1
ATOM 1419 N N . GLU A 1 170 ? 0.190 -14.371 4.956 1.00 71.75 170 GLU A N 1
ATOM 1420 C CA . GLU A 1 170 ? 1.654 -14.336 4.818 1.00 71.75 170 GLU A CA 1
ATOM 1421 C C . GLU A 1 170 ? 2.297 -13.139 5.533 1.00 71.75 170 GLU A C 1
ATOM 1423 O O . GLU A 1 170 ? 3.470 -13.206 5.905 1.00 71.75 170 GLU A O 1
ATOM 1428 N N . MET A 1 171 ? 1.535 -12.065 5.761 1.00 81.25 171 MET A N 1
ATOM 1429 C CA . MET A 1 171 ? 2.040 -10.804 6.304 1.00 81.25 171 MET A CA 1
ATOM 1430 C C . MET A 1 171 ? 1.550 -10.565 7.729 1.00 81.25 171 MET A C 1
ATOM 1432 O O . MET A 1 171 ? 0.442 -10.938 8.099 1.00 81.25 171 MET A O 1
ATOM 1436 N N . LYS A 1 172 ? 2.397 -9.928 8.545 1.00 85.69 172 LYS A N 1
ATOM 1437 C CA . LYS A 1 172 ? 2.066 -9.588 9.934 1.00 85.69 172 LYS A CA 1
ATOM 1438 C C . LYS A 1 172 ? 1.025 -8.468 10.006 1.00 85.69 172 LYS A C 1
ATOM 1440 O O . LYS A 1 172 ? 0.144 -8.508 10.856 1.00 85.69 172 LYS A O 1
ATOM 1445 N N . MET A 1 173 ? 1.162 -7.457 9.153 1.00 91.12 173 MET A N 1
ATOM 1446 C CA . MET A 1 173 ? 0.232 -6.338 9.063 1.00 91.12 173 MET A CA 1
ATOM 1447 C C . MET A 1 173 ? -0.836 -6.633 8.011 1.00 91.12 173 MET A C 1
ATOM 1449 O O . MET A 1 173 ? -0.497 -7.091 6.928 1.00 91.12 173 MET A O 1
ATOM 1453 N N . GLU A 1 174 ? -2.100 -6.337 8.308 1.00 92.19 174 GLU A N 1
ATOM 1454 C CA . GLU A 1 174 ? -3.248 -6.574 7.420 1.00 92.19 174 GLU A CA 1
ATOM 1455 C C . GLU A 1 174 ? -4.153 -5.334 7.390 1.00 92.19 174 GLU A C 1
ATOM 1457 O O . GLU A 1 174 ? -4.170 -4.574 8.352 1.00 92.19 174 GLU A O 1
ATOM 1462 N N . TYR A 1 175 ? -4.915 -5.118 6.313 1.00 92.94 175 TYR A N 1
ATOM 1463 C CA . TYR A 1 175 ? -5.956 -4.078 6.135 1.00 92.94 175 TYR A CA 1
ATOM 1464 C C . TYR A 1 175 ? -5.482 -2.620 6.083 1.00 92.94 175 TYR A C 1
ATOM 1466 O O . TYR A 1 175 ? -6.158 -1.763 5.512 1.00 92.94 175 TYR A O 1
ATOM 1474 N N . PHE A 1 176 ? -4.343 -2.307 6.692 1.00 93.69 176 PHE A N 1
ATOM 1475 C CA . PHE A 1 176 ? -3.876 -0.938 6.869 1.00 93.69 176 PHE A CA 1
ATOM 1476 C C . PHE A 1 176 ? -2.963 -0.473 5.730 1.00 93.69 176 PHE A C 1
ATOM 1478 O O . PHE A 1 176 ? -2.094 -1.209 5.253 1.00 93.69 176 PHE A O 1
ATOM 1485 N N . GLN A 1 177 ? -3.121 0.795 5.354 1.00 91.31 177 GLN A N 1
ATOM 1486 C CA . GLN A 1 177 ? -2.242 1.539 4.453 1.00 91.31 177 GLN A CA 1
ATOM 1487 C C . GLN A 1 177 ? -2.020 2.953 5.007 1.00 91.31 177 GLN A C 1
ATOM 1489 O O . GLN A 1 177 ? -2.934 3.544 5.574 1.00 91.31 177 GLN A O 1
ATOM 1494 N N . THR A 1 178 ? -0.832 3.530 4.827 1.00 88.94 178 THR A N 1
ATOM 1495 C CA . THR A 1 178 ? -0.517 4.900 5.272 1.00 88.94 178 THR A CA 1
ATOM 1496 C C . THR A 1 178 ? 0.219 5.686 4.189 1.00 88.94 178 THR A C 1
ATOM 1498 O O . THR A 1 178 ? 0.704 5.112 3.217 1.00 88.94 178 THR A O 1
ATOM 1501 N N . SER A 1 179 ? 0.290 7.006 4.365 1.00 80.19 179 SER A N 1
ATOM 1502 C CA . SER A 1 179 ? 1.090 7.927 3.550 1.00 80.19 179 SER A CA 1
ATOM 1503 C C . SER A 1 179 ? 2.011 8.827 4.385 1.00 80.19 179 SER A C 1
ATOM 1505 O O . SER A 1 179 ? 2.488 9.850 3.891 1.00 80.19 179 SER A O 1
ATOM 1507 N N . VAL A 1 180 ? 2.236 8.502 5.666 1.00 74.31 180 VAL A N 1
ATOM 1508 C CA . VAL A 1 180 ? 2.985 9.357 6.613 1.00 74.31 180 VAL A CA 1
ATOM 1509 C C . VAL A 1 180 ? 4.438 9.610 6.174 1.00 74.31 180 VAL A C 1
ATOM 1511 O O . VAL A 1 180 ? 4.961 10.714 6.343 1.00 74.31 180 VAL A O 1
ATOM 1514 N N . GLY A 1 181 ? 5.052 8.644 5.477 1.00 60.44 181 GLY A N 1
ATOM 1515 C CA . GLY A 1 181 ? 6.390 8.769 4.882 1.00 60.44 181 GLY A CA 1
ATOM 1516 C C . GLY A 1 181 ? 6.516 9.801 3.757 1.00 60.44 181 GLY A C 1
ATOM 1517 O O . GLY A 1 181 ? 7.629 10.144 3.363 1.00 60.44 181 GLY A O 1
ATOM 1518 N N . LEU A 1 182 ? 5.397 10.320 3.241 1.00 62.31 182 LEU A N 1
ATOM 1519 C CA . LEU A 1 182 ? 5.377 11.347 2.197 1.00 62.31 182 LEU A CA 1
ATOM 1520 C C . LEU A 1 182 ? 5.286 12.777 2.750 1.00 62.31 182 LEU A C 1
ATOM 1522 O O . LEU A 1 182 ? 5.334 13.723 1.959 1.00 62.31 182 LEU A O 1
ATOM 1526 N N . SER A 1 183 ? 5.167 12.964 4.073 1.00 65.12 183 SER A N 1
ATOM 1527 C CA . SER A 1 183 ? 5.234 14.307 4.663 1.00 65.12 183 SER A CA 1
ATOM 1528 C C . SER A 1 183 ? 6.585 14.952 4.335 1.00 65.12 183 SER A C 1
ATOM 1530 O O . SER A 1 183 ? 7.619 14.285 4.333 1.00 65.12 183 SER A O 1
ATOM 1532 N N . SER A 1 184 ? 6.602 16.250 4.019 1.00 67.19 184 SER A N 1
ATOM 1533 C CA . SER A 1 184 ? 7.839 16.939 3.616 1.00 67.19 184 SER A CA 1
ATOM 1534 C C . SER A 1 184 ? 8.932 16.865 4.685 1.00 67.19 184 SER A C 1
ATOM 1536 O O . SER A 1 184 ? 10.106 16.783 4.346 1.00 67.19 184 SER A O 1
ATOM 1538 N N . GLU A 1 185 ? 8.532 16.855 5.958 1.00 65.56 185 GLU A N 1
ATOM 1539 C CA . GLU A 1 185 ? 9.422 16.804 7.120 1.00 65.56 185 GLU A CA 1
ATOM 1540 C C . GLU A 1 185 ? 10.115 15.441 7.246 1.00 65.56 185 GLU A C 1
ATOM 1542 O O . GLU A 1 185 ? 11.341 15.385 7.322 1.00 65.56 185 GLU A O 1
ATOM 1547 N N . ILE A 1 186 ? 9.359 14.338 7.175 1.00 67.56 186 ILE A N 1
ATOM 1548 C CA . ILE A 1 186 ? 9.932 12.984 7.199 1.00 67.56 186 ILE A CA 1
ATOM 1549 C C . ILE A 1 186 ? 10.738 12.724 5.922 1.00 67.56 186 ILE A C 1
ATOM 1551 O O . ILE A 1 186 ? 11.820 12.150 5.981 1.00 67.56 186 ILE A O 1
ATOM 1555 N N . ASN A 1 187 ? 10.256 13.175 4.762 1.00 69.25 187 ASN A N 1
ATOM 1556 C CA . ASN A 1 187 ? 10.902 12.916 3.476 1.00 69.25 187 ASN A CA 1
ATOM 1557 C C . ASN A 1 187 ? 12.326 13.496 3.408 1.00 69.25 187 ASN A C 1
ATOM 1559 O O . ASN A 1 187 ? 13.227 12.856 2.870 1.00 69.25 187 ASN A O 1
ATOM 1563 N N . ASP A 1 188 ? 12.571 14.677 3.976 1.00 71.44 188 ASP A N 1
ATOM 1564 C CA . ASP A 1 188 ? 13.919 15.250 3.997 1.00 71.44 188 ASP A CA 1
ATOM 1565 C C . ASP A 1 188 ? 14.872 14.482 4.932 1.00 71.44 188 ASP A C 1
ATOM 1567 O O . ASP A 1 188 ? 16.013 14.220 4.544 1.00 71.44 188 ASP A O 1
ATOM 1571 N N . GLU A 1 189 ? 14.395 14.021 6.092 1.00 67.44 189 GLU A N 1
ATOM 1572 C CA . GLU A 1 189 ? 15.164 13.155 7.003 1.00 67.44 189 GLU A CA 1
ATOM 1573 C C . GLU A 1 189 ? 15.449 11.777 6.364 1.00 67.44 189 GLU A C 1
ATOM 1575 O O . GLU A 1 189 ? 16.586 11.295 6.385 1.00 67.44 189 GLU A O 1
ATOM 1580 N N . LEU A 1 190 ? 14.460 11.186 5.680 1.00 68.44 190 LEU A N 1
ATOM 1581 C CA . LEU A 1 190 ? 14.615 9.946 4.911 1.00 68.44 190 LEU A CA 1
ATOM 1582 C C . LEU A 1 190 ? 15.639 10.093 3.779 1.00 68.44 190 LEU A C 1
ATOM 1584 O O . LEU A 1 190 ? 16.470 9.205 3.573 1.00 68.44 190 LEU A O 1
ATOM 1588 N N . LYS A 1 191 ? 15.633 11.221 3.056 1.00 67.00 191 LYS A N 1
ATOM 1589 C CA . LYS A 1 191 ? 16.635 11.509 2.015 1.00 67.00 191 LYS A CA 1
ATOM 1590 C C . LYS A 1 191 ? 18.047 11.567 2.582 1.00 67.00 191 LYS A C 1
ATOM 1592 O O . LYS A 1 191 ? 18.984 11.201 1.874 1.00 67.00 191 LYS A O 1
ATOM 1597 N N . GLU A 1 192 ? 18.232 12.066 3.800 1.00 67.81 192 GLU A N 1
ATOM 1598 C CA . GLU A 1 192 ? 19.546 12.095 4.442 1.00 67.81 192 GLU A CA 1
ATOM 1599 C C . GLU A 1 192 ? 19.993 10.705 4.894 1.00 67.81 192 GLU A C 1
ATOM 1601 O O . GLU A 1 192 ? 21.114 10.313 4.562 1.00 67.81 192 GLU A O 1
ATOM 1606 N N . ALA A 1 193 ? 19.106 9.927 5.521 1.00 61.62 193 ALA A N 1
ATOM 1607 C CA . ALA A 1 193 ? 19.391 8.555 5.943 1.00 61.62 193 ALA A CA 1
ATOM 1608 C C . ALA A 1 193 ? 19.765 7.637 4.759 1.00 61.62 193 ALA A C 1
ATOM 1610 O O . ALA A 1 193 ? 20.717 6.866 4.842 1.00 61.62 193 ALA A O 1
ATOM 1611 N N . PHE A 1 194 ? 19.099 7.786 3.607 1.00 64.62 194 PHE A N 1
ATOM 1612 C CA . PHE A 1 194 ? 19.349 6.964 2.412 1.00 64.62 194 PHE A CA 1
ATOM 1613 C C . PHE A 1 194 ? 20.514 7.423 1.518 1.00 64.62 194 PHE A C 1
ATOM 1615 O O . PHE A 1 194 ? 20.786 6.775 0.492 1.00 64.62 194 PHE A O 1
ATOM 1622 N N . LYS A 1 195 ? 21.192 8.540 1.833 1.00 57.56 195 LYS A N 1
ATOM 1623 C CA . LYS A 1 195 ? 22.425 8.957 1.129 1.00 57.56 195 LYS A CA 1
ATOM 1624 C C . LYS A 1 195 ? 23.604 8.052 1.487 1.00 57.56 195 LYS A C 1
ATOM 1626 O O . LYS A 1 195 ? 24.433 7.779 0.620 1.00 57.56 195 LYS A O 1
ATOM 1631 N N . SER A 1 196 ? 23.657 7.557 2.720 1.00 48.62 196 SER A N 1
ATOM 1632 C CA . SER A 1 196 ? 24.454 6.392 3.103 1.00 48.62 196 SER A CA 1
ATOM 1633 C C . SER A 1 196 ? 23.672 5.150 2.700 1.00 48.62 196 SER A C 1
ATOM 1635 O O . SER A 1 196 ? 22.603 4.900 3.235 1.00 48.62 196 SER A O 1
ATOM 1637 N N . GLY A 1 197 ? 24.147 4.406 1.704 1.00 48.62 197 GLY A N 1
ATOM 1638 C CA . GLY A 1 197 ? 23.464 3.223 1.168 1.00 48.62 197 GLY A CA 1
ATOM 1639 C C . GLY A 1 197 ? 23.431 2.010 2.105 1.00 48.62 197 GLY A C 1
ATOM 1640 O O . GLY A 1 197 ? 23.549 0.893 1.606 1.00 48.62 197 GLY A O 1
ATOM 1641 N N . ASP A 1 198 ? 23.290 2.225 3.414 1.00 54.97 198 ASP A N 1
ATOM 1642 C CA . ASP A 1 198 ? 23.327 1.193 4.440 1.00 54.97 198 ASP A CA 1
ATOM 1643 C C . ASP A 1 198 ? 21.941 0.950 5.059 1.00 54.97 198 ASP A C 1
ATOM 1645 O O . ASP A 1 198 ? 21.367 1.797 5.733 1.00 54.97 198 ASP A O 1
ATOM 1649 N N . ASP A 1 199 ? 21.492 -0.277 4.801 1.00 69.06 199 ASP A N 1
ATOM 1650 C CA . ASP A 1 199 ? 20.591 -1.153 5.547 1.00 69.06 199 ASP A CA 1
ATOM 1651 C C . ASP A 1 199 ? 19.172 -0.685 5.895 1.00 69.06 199 ASP A C 1
ATOM 1653 O O . ASP A 1 199 ? 18.948 0.266 6.639 1.00 69.06 199 ASP A O 1
ATOM 1657 N N . TRP A 1 200 ? 18.189 -1.475 5.458 1.00 70.19 200 TRP A N 1
ATOM 1658 C CA . TRP A 1 200 ? 16.801 -1.407 5.926 1.00 70.19 200 TRP A CA 1
ATOM 1659 C C . TRP A 1 200 ? 16.686 -1.412 7.453 1.00 70.19 200 TRP A C 1
ATOM 1661 O O . TRP A 1 200 ? 15.761 -0.819 8.002 1.00 70.19 200 TRP A O 1
ATOM 1671 N N . GLU A 1 201 ? 17.660 -2.009 8.138 1.00 74.31 201 GLU A N 1
ATOM 1672 C CA . GLU A 1 201 ? 17.786 -1.963 9.592 1.00 74.31 201 GLU A CA 1
ATOM 1673 C C . GLU A 1 201 ? 17.984 -0.540 10.138 1.00 74.31 201 GLU A C 1
ATOM 1675 O O . GLU A 1 201 ? 17.443 -0.223 11.191 1.00 74.31 201 GLU A O 1
ATOM 1680 N N . GLN A 1 202 ? 18.682 0.359 9.433 1.00 75.88 202 GLN A N 1
ATOM 1681 C CA . GLN A 1 202 ? 18.793 1.764 9.853 1.00 75.88 202 GLN A CA 1
ATOM 1682 C C . GLN A 1 202 ? 17.462 2.499 9.716 1.00 75.88 202 GLN A C 1
ATOM 1684 O O . GLN A 1 202 ? 17.103 3.287 10.588 1.00 75.88 202 GLN A O 1
ATOM 1689 N N . LEU A 1 203 ? 16.715 2.228 8.641 1.00 79.50 203 LEU A N 1
ATOM 1690 C CA . LEU A 1 203 ? 15.377 2.788 8.454 1.00 79.50 203 LEU A CA 1
ATOM 1691 C C . LEU A 1 203 ? 14.426 2.306 9.552 1.00 79.50 203 LEU A C 1
ATOM 1693 O O . LEU A 1 203 ? 13.693 3.103 10.132 1.00 79.50 203 LEU A O 1
ATOM 1697 N N . LYS A 1 204 ? 14.475 1.008 9.857 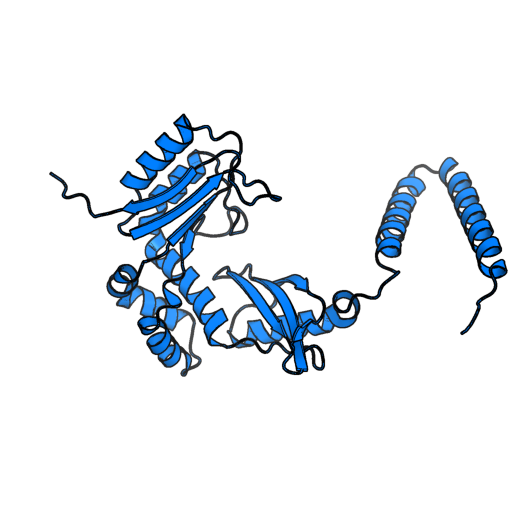1.00 82.94 204 LYS A N 1
ATOM 1698 C CA . LYS A 1 204 ? 13.703 0.397 10.934 1.00 82.94 204 LYS A CA 1
ATOM 1699 C C . LYS A 1 204 ? 14.068 0.991 12.295 1.00 82.94 204 LYS A C 1
ATOM 1701 O O . LYS A 1 204 ? 13.174 1.422 13.012 1.00 82.94 204 LYS A O 1
ATOM 1706 N N . GLN A 1 205 ? 15.358 1.101 12.611 1.00 82.62 205 GLN A N 1
ATOM 1707 C CA . GLN A 1 205 ? 15.821 1.726 13.851 1.00 82.62 205 GLN A CA 1
ATOM 1708 C C . GLN A 1 205 ? 15.375 3.189 13.945 1.00 82.62 205 GLN A C 1
ATOM 1710 O O . GLN A 1 205 ? 14.898 3.615 14.988 1.00 82.62 205 GLN A O 1
ATOM 1715 N N . TYR A 1 206 ? 15.471 3.955 12.853 1.00 82.31 206 TYR A N 1
ATOM 1716 C CA . TYR A 1 206 ? 14.987 5.335 12.818 1.00 82.31 206 TYR A CA 1
ATOM 1717 C C . TYR A 1 206 ? 13.484 5.417 13.116 1.00 82.31 206 TYR A C 1
ATOM 1719 O O . TYR A 1 206 ? 13.071 6.281 13.890 1.00 82.31 206 TYR A O 1
ATOM 1727 N N . ILE A 1 207 ? 12.676 4.523 12.536 1.00 86.62 207 ILE A N 1
ATOM 1728 C CA . ILE A 1 207 ? 11.237 4.435 12.817 1.00 86.62 207 ILE A CA 1
ATOM 1729 C C . ILE A 1 207 ? 11.000 4.142 14.300 1.00 86.62 207 ILE A C 1
ATOM 1731 O O . ILE A 1 207 ? 10.225 4.851 14.935 1.00 86.62 207 ILE A O 1
ATOM 1735 N N . GLU A 1 208 ? 11.671 3.129 14.849 1.00 87.00 208 GLU A N 1
ATOM 1736 C CA . GLU A 1 208 ? 11.530 2.726 16.252 1.00 87.00 208 GLU A CA 1
ATOM 1737 C C . GLU A 1 208 ? 11.933 3.859 17.213 1.00 87.00 208 GLU A C 1
ATOM 1739 O O . GLU A 1 208 ? 11.198 4.164 18.153 1.00 87.00 208 GLU A O 1
ATOM 1744 N N . ASP A 1 209 ? 13.042 4.548 16.935 1.00 85.00 209 ASP A N 1
ATOM 1745 C CA . ASP A 1 209 ? 13.563 5.647 17.758 1.00 85.00 209 ASP A CA 1
ATOM 1746 C C . ASP A 1 209 ? 12.688 6.912 17.705 1.00 85.00 209 ASP A C 1
ATOM 1748 O O . ASP A 1 209 ? 12.735 7.737 18.619 1.00 85.00 209 ASP A O 1
ATOM 1752 N N . ASN A 1 210 ? 11.904 7.093 16.636 1.00 84.00 210 ASN A N 1
ATOM 1753 C CA . ASN A 1 210 ? 11.123 8.310 16.381 1.00 84.00 210 ASN A CA 1
ATOM 1754 C C . ASN A 1 210 ? 9.614 8.048 16.292 1.00 84.00 210 ASN A C 1
ATOM 1756 O O . ASN A 1 210 ? 8.877 8.896 15.783 1.00 84.00 210 ASN A O 1
ATOM 1760 N N . ILE A 1 211 ? 9.137 6.900 16.782 1.00 86.81 211 ILE A N 1
ATOM 1761 C CA . ILE A 1 211 ? 7.765 6.446 16.535 1.00 86.81 211 ILE A CA 1
ATOM 1762 C C . ILE A 1 211 ? 6.706 7.439 17.026 1.00 86.81 211 ILE A C 1
ATOM 1764 O O . ILE A 1 211 ? 5.746 7.715 16.307 1.00 86.81 211 ILE A O 1
ATOM 1768 N N . GLU A 1 212 ? 6.924 8.044 18.197 1.00 83.69 212 GLU A N 1
ATOM 1769 C CA . GLU A 1 212 ? 6.025 9.047 18.774 1.00 83.69 212 GLU A CA 1
ATOM 1770 C C . GLU A 1 212 ? 5.913 10.267 17.850 1.00 83.69 212 GLU A C 1
ATOM 1772 O O . GLU A 1 212 ? 4.814 10.607 17.414 1.00 83.69 212 GLU A O 1
ATOM 1777 N N . LYS A 1 213 ? 7.053 10.851 17.450 1.00 82.81 213 LYS A N 1
ATOM 1778 C CA . LYS A 1 213 ? 7.120 11.996 16.524 1.00 82.81 213 LYS A CA 1
ATOM 1779 C C . LYS A 1 213 ? 6.446 11.681 15.187 1.00 82.81 213 LYS A C 1
ATOM 1781 O O . LYS A 1 213 ? 5.722 12.515 14.655 1.00 82.81 213 LYS A O 1
ATOM 1786 N N . ILE A 1 214 ? 6.688 10.493 14.630 1.00 82.69 214 ILE A N 1
ATOM 1787 C CA . ILE A 1 214 ? 6.110 10.096 13.339 1.00 82.69 214 ILE A CA 1
ATOM 1788 C C . ILE A 1 214 ? 4.591 9.923 13.469 1.00 82.69 214 ILE A C 1
ATOM 1790 O O . ILE A 1 214 ? 3.857 10.388 12.604 1.00 82.69 214 ILE A O 1
ATOM 1794 N N . SER A 1 215 ? 4.106 9.318 14.559 1.00 81.31 215 SER A N 1
ATOM 1795 C CA . SER A 1 215 ? 2.667 9.109 14.789 1.00 81.31 215 SER A CA 1
ATOM 1796 C C . SER A 1 215 ? 1.862 10.401 14.926 1.00 81.31 215 SER A C 1
ATOM 1798 O O . SER A 1 215 ? 0.696 10.452 14.542 1.00 81.31 215 SER A O 1
ATOM 1800 N N . GLU A 1 216 ? 2.479 11.490 15.390 1.00 79.56 216 GLU A N 1
ATOM 1801 C CA . GLU A 1 216 ? 1.830 12.806 15.417 1.00 79.56 216 GLU A CA 1
ATOM 1802 C C . GLU A 1 216 ? 1.514 13.345 14.012 1.00 79.56 216 GLU A C 1
ATOM 1804 O O . GLU A 1 216 ? 0.641 14.201 13.861 1.00 79.56 216 GLU A O 1
ATOM 1809 N N . LEU A 1 217 ? 2.191 12.825 12.985 1.00 77.00 217 LEU A N 1
ATOM 1810 C CA . LEU A 1 217 ? 2.001 13.188 11.582 1.00 77.00 217 LEU A CA 1
ATOM 1811 C C . LEU A 1 217 ? 0.975 12.291 10.868 1.00 77.00 217 LEU A C 1
ATOM 1813 O O . LEU A 1 217 ? 0.713 12.487 9.674 1.00 77.00 217 LEU A O 1
ATOM 1817 N N . ASP A 1 218 ? 0.363 11.337 11.577 1.00 76.06 218 ASP A N 1
ATOM 1818 C CA . ASP A 1 218 ? -0.666 10.470 11.017 1.00 76.06 218 ASP A CA 1
ATOM 1819 C C . ASP A 1 218 ? -1.920 11.269 10.664 1.00 76.06 218 ASP A C 1
ATOM 1821 O O . ASP A 1 218 ? -2.771 11.600 11.490 1.00 76.06 218 ASP A O 1
ATOM 1825 N N . THR A 1 219 ? -2.045 11.575 9.381 1.00 68.75 219 THR A N 1
ATOM 1826 C CA . THR A 1 219 ? -3.164 12.360 8.851 1.00 68.75 219 THR A CA 1
ATOM 1827 C C . THR A 1 219 ? -4.067 11.549 7.927 1.00 68.75 219 THR A C 1
ATOM 1829 O O . THR A 1 219 ? -5.154 12.011 7.586 1.00 68.75 219 THR A O 1
ATOM 1832 N N . SER A 1 220 ? -3.640 10.347 7.526 1.00 75.44 220 SER A N 1
ATOM 1833 C CA . SER A 1 220 ? -4.319 9.539 6.513 1.00 75.44 220 SER A CA 1
ATOM 1834 C C . SER A 1 220 ? -3.922 8.060 6.606 1.00 75.44 220 SER A C 1
ATOM 1836 O O . SER A 1 220 ? -3.205 7.547 5.741 1.00 75.44 220 SER A O 1
ATOM 1838 N N . ILE A 1 221 ? -4.398 7.358 7.637 1.00 90.44 221 ILE A N 1
ATOM 1839 C CA . ILE A 1 221 ? -4.340 5.890 7.662 1.00 90.44 221 ILE A CA 1
ATOM 1840 C C . ILE A 1 221 ? -5.622 5.359 7.016 1.00 90.44 221 ILE A C 1
ATOM 1842 O O . ILE A 1 221 ? -6.725 5.762 7.368 1.00 90.44 221 ILE A O 1
ATOM 1846 N N . SER A 1 222 ? -5.504 4.475 6.034 1.00 93.19 222 SER A N 1
ATOM 1847 C CA . SER A 1 222 ? -6.650 3.804 5.420 1.00 93.19 222 SER A CA 1
ATOM 1848 C C . SER A 1 222 ? -6.795 2.390 5.965 1.00 93.19 222 SER A C 1
ATOM 1850 O O . SER A 1 222 ? -5.794 1.696 6.127 1.00 93.19 222 SER A O 1
ATOM 1852 N N . ILE A 1 223 ? -8.037 1.974 6.213 1.00 94.69 223 ILE A N 1
ATOM 1853 C CA . ILE A 1 223 ? -8.416 0.596 6.546 1.00 94.69 223 ILE A CA 1
ATOM 1854 C C . ILE A 1 223 ? -9.245 0.078 5.381 1.00 94.69 223 ILE A C 1
ATOM 1856 O O . ILE A 1 223 ? -10.298 0.641 5.080 1.00 94.69 223 ILE A O 1
ATOM 1860 N N . ILE A 1 224 ? -8.762 -0.958 4.707 1.00 93.31 224 ILE A N 1
ATOM 1861 C CA . ILE A 1 224 ? -9.377 -1.491 3.496 1.00 93.31 224 ILE A CA 1
ATOM 1862 C C . ILE A 1 224 ? -9.645 -2.977 3.713 1.00 93.31 224 ILE A C 1
ATOM 1864 O O . ILE A 1 224 ? -8.730 -3.729 4.028 1.00 93.31 224 ILE A O 1
ATOM 1868 N N . GLY A 1 225 ? -10.897 -3.391 3.540 1.00 92.38 225 GLY A N 1
ATOM 1869 C CA . GLY A 1 225 ? -11.330 -4.774 3.709 1.00 92.38 225 GLY A CA 1
ATOM 1870 C C . GLY A 1 225 ? -12.445 -5.141 2.734 1.00 92.38 225 GLY A C 1
ATOM 1871 O O . GLY A 1 225 ? -13.246 -4.293 2.337 1.00 92.38 225 GLY A O 1
ATOM 1872 N N . THR A 1 226 ? -12.512 -6.413 2.352 1.00 91.19 226 THR A N 1
ATOM 1873 C CA . THR A 1 226 ? -13.549 -6.928 1.448 1.00 91.19 226 THR A CA 1
ATOM 1874 C C . THR A 1 226 ? -14.426 -7.929 2.181 1.00 91.19 226 THR A C 1
ATOM 1876 O O . THR A 1 226 ? -13.923 -8.878 2.775 1.00 91.19 226 THR A O 1
ATOM 1879 N N . LYS A 1 227 ? -15.744 -7.711 2.145 1.00 91.00 227 LYS A N 1
ATOM 1880 C CA . LYS A 1 227 ? -16.751 -8.647 2.649 1.00 91.00 227 LYS A CA 1
ATOM 1881 C C . LYS A 1 227 ? -18.116 -8.335 2.028 1.00 91.00 227 LYS A C 1
ATOM 1883 O O . LYS A 1 227 ? -18.487 -7.167 1.922 1.00 91.00 227 LYS A O 1
ATOM 1888 N N . GLU A 1 228 ? -18.825 -9.374 1.605 1.00 89.62 228 GLU A N 1
ATOM 1889 C CA . GLU A 1 228 ? -20.207 -9.296 1.110 1.00 89.62 228 GLU A CA 1
ATOM 1890 C C . GLU A 1 228 ? -21.211 -9.263 2.275 1.00 89.62 228 GLU A C 1
ATOM 1892 O O . GLU A 1 228 ? -20.876 -9.657 3.396 1.00 89.62 228 GLU A O 1
ATOM 1897 N N . ASP A 1 229 ? -22.439 -8.808 2.009 1.00 87.62 229 ASP A N 1
ATOM 1898 C CA . ASP A 1 229 ? -23.565 -8.855 2.951 1.00 87.62 229 ASP A CA 1
ATOM 1899 C C . ASP A 1 229 ? -23.373 -8.029 4.243 1.00 87.62 229 ASP A C 1
ATOM 1901 O O . ASP A 1 229 ? -23.913 -8.376 5.293 1.00 87.62 229 ASP A O 1
ATOM 1905 N N . ILE A 1 230 ? -22.624 -6.919 4.187 1.00 89.56 230 ILE A N 1
ATOM 1906 C CA . ILE A 1 230 ? -22.579 -5.940 5.288 1.00 89.56 230 ILE A CA 1
ATOM 1907 C C . ILE A 1 230 ? -23.730 -4.944 5.114 1.00 89.56 230 ILE A C 1
ATOM 1909 O O . ILE A 1 230 ? -23.662 -4.037 4.276 1.00 89.56 230 ILE A O 1
ATOM 1913 N N . ASP A 1 231 ? -24.775 -5.111 5.923 1.00 89.38 231 ASP A N 1
ATOM 1914 C CA . ASP A 1 231 ? -25.897 -4.176 6.007 1.00 89.38 231 ASP A CA 1
ATOM 1915 C C . ASP A 1 231 ? -25.589 -2.945 6.886 1.00 89.38 231 ASP A C 1
ATOM 1917 O O . ASP A 1 231 ? -24.494 -2.791 7.427 1.00 89.38 231 ASP A O 1
ATOM 1921 N N . GLU A 1 232 ? -26.550 -2.022 6.985 1.00 90.00 232 GLU A N 1
ATOM 1922 C CA . GLU A 1 232 ? -26.398 -0.764 7.732 1.00 90.00 232 GLU A CA 1
ATOM 1923 C C . GLU A 1 232 ? -26.213 -0.994 9.242 1.00 90.00 232 GLU A C 1
ATOM 1925 O O . GLU A 1 232 ? -25.421 -0.295 9.870 1.00 90.00 232 GLU A O 1
ATOM 1930 N N . GLU A 1 233 ? -26.888 -1.995 9.820 1.00 93.06 233 GLU A N 1
ATOM 1931 C CA . GLU A 1 233 ? -26.765 -2.326 11.246 1.00 93.06 233 GLU A CA 1
ATOM 1932 C C . GLU A 1 233 ? -25.363 -2.870 11.542 1.00 93.06 233 GLU A C 1
ATOM 1934 O O . GLU A 1 233 ? -24.682 -2.378 12.442 1.00 93.06 233 GLU A O 1
ATOM 1939 N N . GLN A 1 234 ? -24.876 -3.803 10.721 1.00 93.50 234 GLN A N 1
ATOM 1940 C CA . GLN A 1 234 ? -23.525 -4.333 10.848 1.00 93.50 234 GLN A CA 1
ATOM 1941 C C . GLN A 1 234 ? -22.453 -3.272 10.563 1.00 93.50 234 GLN A C 1
ATOM 1943 O O . GLN A 1 234 ? -21.412 -3.262 11.222 1.00 93.50 234 GLN A O 1
ATOM 1948 N N . ALA A 1 235 ? -22.675 -2.372 9.601 1.00 93.31 235 ALA A N 1
ATOM 1949 C CA . ALA A 1 235 ? -21.749 -1.280 9.315 1.00 93.31 235 ALA A CA 1
ATOM 1950 C C . ALA A 1 235 ? -21.600 -0.329 10.515 1.00 93.31 235 ALA A C 1
ATOM 1952 O O . ALA A 1 235 ? -20.473 0.046 10.849 1.00 93.31 235 ALA A O 1
ATOM 1953 N N . GLU A 1 236 ? -22.703 0.015 11.189 1.00 94.50 236 GLU A N 1
ATOM 1954 C CA . GLU A 1 236 ? -22.682 0.816 12.421 1.00 94.50 236 GLU A CA 1
ATOM 1955 C C . GLU A 1 236 ? -21.999 0.070 13.578 1.00 94.50 236 GLU A C 1
ATOM 1957 O O . GLU A 1 236 ? -21.157 0.646 14.267 1.00 94.50 236 GLU A O 1
ATOM 1962 N N . GLU A 1 237 ? -22.256 -1.232 13.753 1.00 95.81 237 GLU A N 1
ATOM 1963 C CA . GLU A 1 237 ? -21.559 -2.036 14.769 1.00 95.81 237 GLU A CA 1
ATOM 1964 C C . GLU A 1 237 ? -20.038 -2.060 14.553 1.00 95.81 237 GLU A C 1
ATOM 1966 O O . GLU A 1 237 ? -19.265 -1.880 15.502 1.00 95.81 237 GLU A O 1
ATOM 1971 N N . ILE A 1 238 ? -19.596 -2.252 13.303 1.00 96.12 238 ILE A N 1
ATOM 1972 C CA . ILE A 1 238 ? -18.174 -2.211 12.939 1.00 96.12 238 ILE A CA 1
ATOM 1973 C C . ILE A 1 238 ? -17.608 -0.827 13.244 1.00 96.12 238 ILE A C 1
ATOM 1975 O O . ILE A 1 238 ? -16.556 -0.719 13.874 1.00 96.12 238 ILE A O 1
ATOM 1979 N N . ARG A 1 239 ? -18.303 0.236 12.831 1.00 96.31 239 ARG A N 1
ATOM 1980 C CA . ARG A 1 239 ? -17.887 1.623 13.046 1.00 96.31 239 ARG A CA 1
ATOM 1981 C C . ARG A 1 239 ? -17.675 1.935 14.527 1.00 96.31 239 ARG A C 1
ATOM 1983 O O . ARG A 1 239 ? -16.607 2.424 14.901 1.00 96.31 239 ARG A O 1
ATOM 1990 N N . ASP A 1 240 ? -18.652 1.622 15.371 1.00 95.88 240 ASP A N 1
ATOM 1991 C CA . ASP A 1 240 ? -18.589 1.872 16.813 1.00 95.88 240 ASP A CA 1
ATOM 1992 C C . ASP A 1 240 ? -17.469 1.067 17.480 1.00 95.88 240 ASP A C 1
ATOM 1994 O O . ASP A 1 240 ? -16.736 1.570 18.346 1.00 95.88 240 ASP A O 1
ATOM 1998 N N . LYS A 1 241 ? -17.280 -0.183 17.043 1.00 96.69 241 LYS A N 1
ATOM 1999 C CA . LYS A 1 241 ? -16.190 -1.015 17.540 1.00 96.69 241 LYS A CA 1
ATOM 2000 C C . LYS A 1 241 ? -14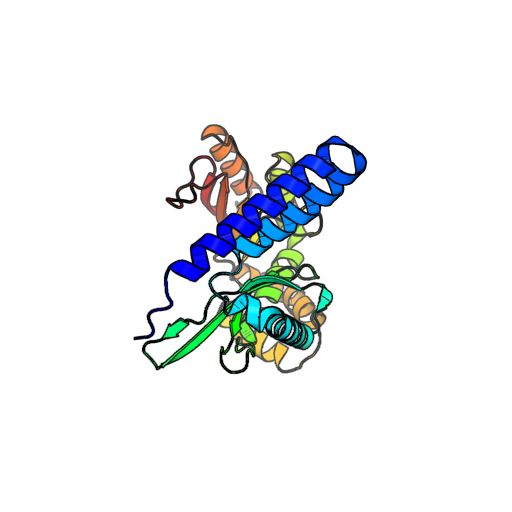.831 -0.445 17.146 1.00 96.69 241 LYS A C 1
ATOM 2002 O O . LYS A 1 241 ? -13.975 -0.321 18.022 1.00 96.69 241 LYS A O 1
ATOM 2007 N N . LEU A 1 242 ? -14.650 -0.050 15.884 1.00 96.19 242 LEU A N 1
ATOM 2008 C CA . LEU A 1 242 ? -13.427 0.578 15.374 1.00 96.19 242 LEU A CA 1
ATOM 2009 C C . LEU A 1 242 ? -13.085 1.860 16.142 1.00 96.19 242 LEU A C 1
ATOM 2011 O O . LEU A 1 242 ? -11.957 1.999 16.608 1.00 96.19 242 LEU A O 1
ATOM 2015 N N . MET A 1 243 ? -14.062 2.742 16.372 1.00 94.94 243 MET A N 1
ATOM 2016 C CA . MET A 1 243 ? -13.891 3.968 17.170 1.00 94.94 243 MET A CA 1
ATOM 2017 C C . MET A 1 243 ? -13.406 3.709 18.605 1.00 94.94 243 MET A C 1
ATOM 2019 O O . MET A 1 243 ? -12.836 4.599 19.232 1.00 94.94 243 MET A O 1
ATOM 2023 N N . THR A 1 244 ? -13.633 2.503 19.132 1.00 95.00 244 THR A N 1
ATOM 2024 C CA . THR A 1 244 ? -13.222 2.110 20.486 1.00 95.00 244 THR A CA 1
ATOM 2025 C C . THR A 1 244 ? -11.822 1.491 20.526 1.00 95.00 244 THR A C 1
ATOM 2027 O O . THR A 1 244 ? -11.126 1.627 21.531 1.00 95.00 244 THR A O 1
ATOM 2030 N N . ILE A 1 245 ? -11.426 0.758 19.480 1.00 95.38 245 ILE A N 1
ATOM 2031 C CA . ILE A 1 245 ? -10.204 -0.067 19.491 1.00 95.38 245 ILE A CA 1
ATOM 2032 C C . ILE A 1 245 ? -9.042 0.529 18.694 1.00 95.38 245 ILE A C 1
ATOM 2034 O O . ILE A 1 245 ? -7.903 0.123 18.916 1.00 95.38 245 ILE A O 1
ATOM 2038 N N . LEU A 1 246 ? -9.309 1.452 17.768 1.00 94.25 246 LEU A N 1
ATOM 2039 C CA . LEU A 1 246 ? -8.265 2.082 16.968 1.00 94.25 246 LEU A CA 1
ATOM 2040 C C . LEU A 1 246 ? -7.406 3.024 17.827 1.00 94.25 246 LEU A C 1
ATOM 2042 O O . LEU A 1 246 ? -7.939 3.736 18.682 1.00 94.25 246 LEU A O 1
ATOM 2046 N N . PRO A 1 247 ? -6.082 3.088 17.591 1.00 90.62 247 PRO A N 1
ATOM 2047 C CA . PRO A 1 247 ? -5.250 4.103 18.220 1.00 90.62 247 PRO A CA 1
ATOM 2048 C C . PRO A 1 247 ? -5.628 5.503 17.713 1.00 90.62 247 PRO A C 1
ATOM 2050 O O . PRO A 1 247 ? -6.277 5.658 16.677 1.00 90.62 247 PRO A O 1
ATOM 2053 N N . LYS A 1 248 ? -5.208 6.548 18.433 1.00 86.31 248 LYS A N 1
ATOM 2054 C CA . LYS A 1 248 ? -5.492 7.945 18.066 1.00 86.31 248 LYS A CA 1
ATOM 2055 C C . LYS A 1 248 ? -4.963 8.246 16.661 1.00 86.31 248 LYS A C 1
ATOM 2057 O O . LYS A 1 248 ? -3.754 8.205 16.453 1.00 86.31 248 LYS A O 1
ATOM 2062 N N . SER A 1 249 ? -5.855 8.584 15.733 1.00 87.88 249 SER A N 1
ATOM 2063 C CA . SER A 1 249 ? -5.508 9.043 14.386 1.00 87.88 249 SER A CA 1
ATOM 2064 C C . SER A 1 249 ? -6.762 9.450 13.603 1.00 87.88 249 SER A C 1
ATOM 2066 O O . SER A 1 249 ? -7.887 9.409 14.109 1.00 87.88 249 SER A O 1
ATOM 2068 N N . ASN A 1 250 ? -6.548 9.803 12.340 1.00 89.12 250 ASN A N 1
ATOM 2069 C CA . ASN A 1 250 ? -7.578 9.968 11.333 1.00 89.12 250 ASN A CA 1
ATOM 2070 C C . ASN A 1 250 ? -7.569 8.774 10.377 1.00 89.12 250 ASN A C 1
ATOM 2072 O O . ASN A 1 250 ? -6.561 8.512 9.710 1.00 89.12 250 ASN A O 1
ATOM 2076 N N . TYR A 1 251 ? -8.711 8.096 10.277 1.00 91.62 251 TYR A N 1
ATOM 2077 C CA . TYR A 1 251 ? -8.867 6.895 9.473 1.00 91.62 251 TYR A CA 1
ATOM 2078 C C . TYR A 1 251 ? -9.852 7.088 8.337 1.00 91.62 251 TYR A C 1
ATOM 2080 O O . TYR A 1 251 ? -10.954 7.597 8.523 1.00 91.62 251 TYR A O 1
ATOM 2088 N N . HIS A 1 252 ? -9.483 6.595 7.164 1.00 93.38 252 HIS A N 1
ATOM 2089 C CA . HIS A 1 252 ? -10.409 6.402 6.061 1.00 93.38 252 HIS A CA 1
ATOM 2090 C C . HIS A 1 252 ? -10.742 4.914 5.944 1.00 93.38 252 HIS A C 1
ATOM 2092 O O . HIS A 1 252 ? -9.875 4.105 5.617 1.00 93.38 252 HIS A O 1
ATOM 2098 N N . VAL A 1 253 ? -11.987 4.546 6.233 1.00 93.31 253 VAL A N 1
ATOM 2099 C CA . VAL A 1 253 ? -12.420 3.148 6.316 1.00 93.31 253 VAL A CA 1
ATOM 2100 C C . VAL A 1 253 ? -13.214 2.775 5.073 1.00 93.31 253 VAL A C 1
ATOM 2102 O O . VAL A 1 253 ? -14.143 3.476 4.678 1.00 93.31 253 VAL A O 1
ATOM 2105 N N . GLN A 1 254 ? -12.829 1.669 4.443 1.00 93.50 254 GLN A N 1
ATOM 2106 C CA . GLN A 1 254 ? -13.486 1.087 3.279 1.00 93.50 254 GLN A CA 1
ATOM 2107 C C . GLN A 1 254 ? -13.596 -0.424 3.475 1.00 93.50 254 GLN A C 1
ATOM 2109 O O . GLN A 1 254 ? -12.709 -1.173 3.071 1.00 93.50 254 GLN A O 1
ATOM 2114 N N . ILE A 1 255 ? -14.678 -0.871 4.101 1.00 92.44 255 ILE A N 1
ATOM 2115 C CA . ILE A 1 255 ? -14.937 -2.288 4.361 1.00 92.44 255 ILE A CA 1
ATOM 2116 C C . ILE A 1 255 ? -16.226 -2.672 3.646 1.00 92.44 255 ILE A C 1
ATOM 2118 O O . ILE A 1 255 ? -17.296 -2.236 4.053 1.00 92.44 255 ILE A O 1
ATOM 2122 N N . GLY A 1 256 ? -16.135 -3.479 2.591 1.00 89.50 256 GLY A N 1
ATOM 2123 C CA . GLY A 1 256 ? -17.302 -3.945 1.836 1.00 89.50 256 GLY A CA 1
ATOM 2124 C C . GLY A 1 256 ? -17.052 -4.047 0.336 1.00 89.50 256 GLY A C 1
ATOM 2125 O O . GLY A 1 256 ? -15.914 -3.936 -0.125 1.00 89.50 256 GLY A O 1
ATOM 2126 N N . VAL A 1 257 ? -18.115 -4.200 -0.454 1.00 82.56 257 VAL A N 1
ATOM 2127 C CA . VAL A 1 257 ? -18.017 -4.341 -1.915 1.00 82.56 257 VAL A CA 1
ATOM 2128 C C . VAL A 1 257 ? -18.382 -3.041 -2.632 1.00 82.56 257 VAL A C 1
ATOM 2130 O O . VAL A 1 257 ? -19.505 -2.534 -2.557 1.00 82.56 257 VAL A O 1
ATOM 2133 N N . ARG A 1 258 ? -17.424 -2.511 -3.404 1.00 70.44 258 ARG A N 1
ATOM 2134 C CA . ARG A 1 258 ? -17.648 -1.363 -4.295 1.00 70.44 258 ARG A CA 1
ATOM 2135 C C . ARG A 1 258 ? -18.158 -1.807 -5.657 1.00 70.44 258 ARG A C 1
ATOM 2137 O O . ARG A 1 258 ? -17.683 -2.779 -6.239 1.00 70.44 258 ARG A O 1
ATOM 2144 N N . ASP A 1 259 ? -19.080 -1.034 -6.216 1.00 58.41 259 ASP A N 1
ATOM 2145 C CA . ASP A 1 259 ? -19.461 -1.174 -7.614 1.00 58.41 259 ASP A CA 1
ATOM 2146 C C . ASP A 1 259 ? -18.311 -0.701 -8.521 1.00 58.41 259 ASP A C 1
ATOM 2148 O O . ASP A 1 259 ? -17.953 0.478 -8.524 1.00 58.41 259 ASP A O 1
ATOM 2152 N N . LEU A 1 260 ? -17.745 -1.612 -9.318 1.00 54.25 260 LEU A N 1
ATOM 2153 C CA . LEU A 1 260 ? -16.602 -1.327 -10.198 1.00 54.25 260 LEU A CA 1
ATOM 2154 C C . LEU A 1 260 ? -16.894 -0.261 -11.273 1.00 54.25 260 LEU A C 1
ATOM 2156 O O . LEU A 1 260 ? -15.964 0.351 -11.792 1.00 54.25 260 LEU A O 1
ATOM 2160 N N . GLY A 1 261 ? -18.163 -0.041 -11.634 1.00 44.22 261 GLY A N 1
ATOM 2161 C CA . GLY A 1 261 ? -18.565 0.924 -12.659 1.00 44.22 261 GLY A CA 1
ATOM 2162 C C . GLY A 1 261 ? -18.805 2.336 -12.125 1.00 44.22 261 GLY A C 1
ATOM 2163 O O . GLY A 1 261 ? -18.699 3.298 -12.886 1.00 44.22 261 GLY A O 1
ATOM 2164 N N . THR A 1 262 ? -19.127 2.476 -10.838 1.00 53.22 262 THR A N 1
ATOM 2165 C CA . THR A 1 262 ? -19.476 3.772 -10.226 1.00 53.22 262 THR A CA 1
ATOM 2166 C C . THR A 1 262 ? -18.528 4.203 -9.108 1.00 53.22 262 THR A C 1
ATOM 2168 O O . THR A 1 262 ? -18.514 5.377 -8.747 1.00 53.22 262 THR A O 1
ATOM 2171 N N . GLY A 1 263 ? -17.738 3.278 -8.554 1.00 54.47 263 GLY A N 1
ATOM 2172 C CA . GLY A 1 263 ? -16.870 3.513 -7.399 1.00 54.47 263 GLY A CA 1
ATOM 2173 C C . GLY A 1 263 ? -17.621 3.696 -6.074 1.00 54.47 263 GLY A C 1
ATOM 2174 O O . GLY A 1 263 ? -16.980 3.897 -5.044 1.00 54.47 263 GLY A O 1
ATOM 2175 N N . VAL A 1 264 ? -18.956 3.622 -6.088 1.00 58.00 264 VAL A N 1
ATOM 2176 C CA . VAL A 1 264 ? -19.812 3.739 -4.902 1.00 58.00 264 VAL A CA 1
ATOM 2177 C C . VAL A 1 264 ? -19.899 2.379 -4.211 1.00 58.00 264 VAL A C 1
ATOM 2179 O O . VAL A 1 264 ? -20.047 1.347 -4.869 1.00 58.00 264 VAL A O 1
ATOM 2182 N N . GLY A 1 265 ? -19.791 2.375 -2.882 1.00 61.41 265 GLY A N 1
ATOM 2183 C CA . GLY A 1 265 ? -20.067 1.198 -2.061 1.00 61.41 265 GLY A CA 1
ATOM 2184 C C . GLY A 1 265 ? -21.498 0.718 -2.275 1.00 61.41 265 GLY A C 1
ATOM 2185 O O . GLY A 1 265 ? -22.427 1.512 -2.145 1.00 61.41 265 GLY A O 1
ATOM 2186 N N . LYS A 1 266 ? -21.682 -0.551 -2.642 1.00 64.88 266 LYS A N 1
ATOM 2187 C CA . LYS A 1 266 ? -23.022 -1.149 -2.730 1.00 64.88 266 LYS A CA 1
ATOM 2188 C C . LYS A 1 266 ? -23.512 -1.594 -1.356 1.00 64.88 266 LYS A C 1
ATOM 2190 O O . LYS A 1 266 ? -24.675 -1.374 -1.040 1.00 64.88 266 LYS A O 1
ATOM 2195 N N . GLU A 1 267 ? -22.603 -2.168 -0.575 1.00 78.62 267 GLU A N 1
ATOM 2196 C CA . GLU A 1 267 ? -22.797 -2.742 0.760 1.00 78.62 267 GLU A CA 1
ATOM 2197 C C . GLU A 1 267 ? -21.484 -2.549 1.531 1.00 78.62 267 GLU A C 1
ATOM 2199 O O . GLU A 1 267 ? -20.411 -2.734 0.944 1.00 78.62 267 GLU A O 1
ATOM 2204 N N . GLY A 1 268 ? -21.547 -2.148 2.805 1.00 86.88 268 GLY A N 1
ATOM 2205 C CA . GLY A 1 268 ? -20.350 -1.933 3.624 1.00 86.88 268 GLY A CA 1
ATOM 2206 C C . GLY A 1 268 ? -20.240 -0.600 4.363 1.00 86.88 268 GLY A C 1
ATOM 2207 O O . GLY A 1 268 ? -21.050 0.312 4.208 1.00 86.88 268 GLY A O 1
ATOM 2208 N N . LEU A 1 269 ? -19.166 -0.494 5.145 1.00 87.56 269 LEU A N 1
ATOM 2209 C CA . LEU A 1 269 ? -18.746 0.699 5.869 1.00 87.56 269 LEU A CA 1
ATOM 2210 C C . LEU A 1 269 ? -17.774 1.523 5.014 1.00 87.56 269 LEU A C 1
ATOM 2212 O O . LEU A 1 269 ? -16.655 1.094 4.722 1.00 87.56 269 LEU A O 1
ATOM 2216 N N . TYR A 1 270 ? -18.192 2.736 4.657 1.00 89.25 270 TYR A N 1
ATOM 2217 C CA . TYR A 1 270 ? -17.387 3.707 3.916 1.00 89.25 270 TYR A CA 1
ATOM 2218 C C . TYR A 1 270 ? -17.432 5.054 4.631 1.00 89.25 270 TYR A C 1
ATOM 2220 O O . TYR A 1 270 ? -18.295 5.881 4.339 1.00 89.25 270 TYR A O 1
ATOM 2228 N N . ASP A 1 271 ? -16.527 5.258 5.584 1.00 88.69 271 ASP A N 1
ATOM 2229 C CA . ASP A 1 271 ? -16.580 6.407 6.491 1.00 88.69 271 ASP A CA 1
ATOM 2230 C C . ASP A 1 271 ? -15.188 6.989 6.771 1.00 88.69 271 ASP A C 1
ATOM 2232 O O . ASP A 1 271 ? -14.147 6.385 6.488 1.00 88.69 271 ASP A O 1
ATOM 2236 N N . TYR A 1 272 ? -15.180 8.191 7.333 1.00 89.94 272 TYR A N 1
ATOM 2237 C CA . TYR A 1 272 ? -14.005 8.845 7.876 1.00 89.94 272 TYR A CA 1
ATOM 2238 C C . TYR A 1 272 ? -14.120 8.917 9.399 1.00 89.94 272 TYR A C 1
ATOM 2240 O O . TYR A 1 272 ? -14.997 9.591 9.941 1.00 89.94 272 TYR A O 1
ATOM 2248 N N . LEU A 1 273 ? -13.215 8.231 10.096 1.00 89.38 273 LEU A N 1
ATOM 2249 C CA . LEU A 1 273 ? -13.211 8.138 11.551 1.00 89.38 273 LEU A CA 1
ATOM 2250 C C . LEU A 1 273 ? -12.110 9.025 12.128 1.00 89.38 273 LEU A C 1
ATOM 2252 O O . LEU A 1 273 ? -10.928 8.822 11.855 1.00 89.38 273 LEU A O 1
ATOM 2256 N N . MET A 1 274 ? -12.496 9.987 12.961 1.00 88.94 274 MET A N 1
ATOM 2257 C CA . MET A 1 274 ? -11.561 10.763 13.776 1.00 88.94 274 MET A CA 1
ATOM 2258 C C . MET A 1 274 ? -11.549 10.174 15.181 1.00 88.94 274 MET A C 1
ATOM 2260 O O . MET A 1 274 ? -12.524 10.318 15.919 1.00 88.94 274 MET A O 1
ATOM 2264 N N . VAL A 1 275 ? -10.460 9.501 15.545 1.00 86.75 275 VAL A N 1
ATOM 2265 C CA . VAL A 1 275 ? -10.310 8.873 16.860 1.00 86.75 275 VAL A CA 1
ATOM 2266 C C . VAL A 1 275 ? -9.444 9.775 17.729 1.00 86.75 275 VAL A C 1
ATOM 2268 O O . VAL A 1 275 ? -8.226 9.857 17.565 1.00 86.75 275 VAL A O 1
ATOM 2271 N N . GLU A 1 276 ? -10.086 10.476 18.657 1.00 82.44 276 GLU A N 1
ATOM 2272 C CA . GLU A 1 276 ? -9.416 11.292 19.668 1.00 82.44 276 GLU A CA 1
ATOM 2273 C C . GLU A 1 276 ? -9.135 10.449 20.922 1.00 82.44 276 GLU A C 1
ATOM 2275 O O . GLU A 1 276 ? -9.836 9.473 21.192 1.00 82.44 276 GLU A O 1
ATOM 2280 N N . GLN A 1 277 ? -8.115 10.804 21.715 1.00 58.06 277 GLN A N 1
ATOM 2281 C CA . GLN A 1 277 ? -7.931 10.159 23.019 1.00 58.06 277 GLN A CA 1
ATOM 2282 C C . GLN A 1 277 ? -9.194 10.376 23.856 1.00 58.06 277 GLN A C 1
ATOM 2284 O O . GLN A 1 277 ? -9.514 11.507 24.222 1.00 58.06 277 GLN A O 1
ATOM 2289 N N . GLY A 1 278 ? -9.885 9.289 24.196 1.00 46.81 278 GLY A N 1
ATOM 2290 C CA . GLY A 1 278 ? -10.855 9.324 25.273 1.00 46.81 278 GLY A CA 1
ATOM 2291 C C . GLY A 1 278 ? -10.134 9.722 26.557 1.00 46.81 278 GLY A C 1
ATOM 2292 O O . GLY A 1 278 ? -9.255 8.999 27.029 1.00 46.81 278 GLY A O 1
ATOM 2293 N N . GLU A 1 279 ? -10.503 10.863 27.141 1.00 36.22 279 GLU A N 1
ATOM 2294 C CA . GLU A 1 279 ? -10.331 11.052 28.577 1.00 36.22 279 GLU A CA 1
ATOM 2295 C C . GLU A 1 279 ? -11.075 9.893 29.247 1.00 36.22 279 GLU A C 1
ATOM 2297 O O . GLU A 1 279 ? -12.307 9.889 29.300 1.00 36.22 279 GLU A O 1
ATOM 2302 N N . ASN A 1 280 ? -10.346 8.880 29.719 1.00 34.81 280 ASN A N 1
ATOM 2303 C CA . ASN A 1 280 ? -10.903 7.926 30.668 1.00 34.81 280 ASN A CA 1
ATOM 2304 C C . ASN A 1 280 ? -11.415 8.738 31.868 1.00 34.81 280 ASN A C 1
ATOM 2306 O O . ASN A 1 280 ? -10.622 9.241 32.667 1.00 34.81 280 ASN A O 1
ATOM 2310 N N . ARG A 1 281 ? -12.737 8.909 31.936 1.00 33.41 281 ARG A N 1
ATOM 2311 C CA . ARG A 1 281 ? -13.466 9.367 33.119 1.00 33.41 281 ARG A CA 1
ATOM 2312 C C . ARG A 1 281 ? -13.682 8.213 34.082 1.00 33.41 281 ARG A C 1
ATOM 2314 O O . ARG A 1 281 ? -13.999 7.105 33.598 1.00 33.41 281 ARG A O 1
#

Radius of gyration: 25.94 Å; chains: 1; bounding box: 51×62×86 Å